Protein AF-A0A414AEW6-F1 (afdb_monomer)

Solvent-accessible surface area (backbone atoms only — not comparable to full-atom values): 15351 Å² total; per-residue (Å²): 105,31,29,38,32,33,62,80,67,53,72,45,75,28,49,52,72,48,78,37,83,90,80,36,34,37,39,42,32,28,46,58,91,81,45,56,70,69,56,52,52,55,51,57,72,70,53,49,49,68,30,38,29,38,35,38,33,23,38,86,84,71,45,81,73,52,74,48,73,31,35,39,44,81,75,48,77,50,76,45,79,43,79,42,77,42,84,42,77,45,80,40,85,43,70,44,100,87,74,44,86,41,72,45,77,47,80,44,72,49,80,40,80,45,69,28,38,35,39,32,25,31,54,51,60,65,66,58,52,49,50,52,54,51,41,43,73,77,54,71,75,78,58,72,91,78,51,54,64,68,56,49,38,54,52,53,44,48,50,26,54,52,38,46,41,59,49,28,67,76,52,50,46,75,42,97,87,76,46,45,31,65,54,20,67,70,44,51,50,50,52,53,50,50,52,50,53,44,54,54,46,38,75,78,35,77,84,56,76,69,53,42,73,46,57,47,64,98,51,74,69,39,85,37,46,48,68,60,50,51,54,49,51,51,49,45,48,64,69,47,44,67,60,50,53,53,45,50,54,46,42,53,53,38,70,67,43,91,47,64,68,55,43,71,67,56,76,45,48,97,60,131

Organism: NCBI:txid208479

Foldseek 3Di:
DKWKAFPVRDIDDFPDWDDDPVQQKIKTWHACVRDPLVVVVVVVVPDALRRHQKMWIGHPVRHTDDIDGQLRAWDDKDKDKDKDWDWDWDWDWDADPVRDIDTDIDIDTDIDIGIIIIIMTGGDDVVVVVVVVVCCVVPNDDPLVPDDLVVLLVNLLVVLLVLLLVVQQVDFDCDPVRFTARLHPVRLVVLVVQVVVVVVCCVVPVPDAQWTFDDTPPDGTDTDGVVRSVVVSVVSCVVSVVSVVVSVVLSVQSVPDPDSVSNVPRDGPPDD

Structure (mmCIF, N/CA/C/O backbone):
data_AF-A0A414AEW6-F1
#
_entry.id   AF-A0A414AEW6-F1
#
loop_
_atom_site.group_PDB
_atom_site.id
_atom_site.type_symbol
_atom_site.label_atom_id
_atom_site.label_alt_id
_atom_site.label_comp_id
_atom_site.label_asym_id
_atom_site.label_entity_id
_atom_site.label_seq_id
_atom_site.pdbx_PDB_ins_code
_atom_site.Cartn_x
_atom_site.Cartn_y
_atom_site.Cartn_z
_atom_site.occupancy
_atom_site.B_iso_or_equiv
_atom_site.auth_seq_id
_atom_site.auth_comp_id
_atom_site.auth_asym_id
_atom_site.auth_atom_id
_atom_site.pdbx_PDB_model_num
ATOM 1 N N . MET A 1 1 ? -12.766 -4.510 43.448 1.00 86.94 1 MET A N 1
ATOM 2 C CA . MET A 1 1 ? -12.934 -3.173 42.840 1.00 86.94 1 MET A CA 1
ATOM 3 C C . MET A 1 1 ? -11.580 -2.654 42.399 1.00 86.94 1 MET A C 1
ATOM 5 O O . MET A 1 1 ? -10.616 -2.784 43.147 1.00 86.94 1 MET A O 1
ATOM 9 N N . TYR A 1 2 ? -11.520 -2.088 41.199 1.00 96.50 2 TYR A N 1
ATOM 10 C CA . TYR A 1 2 ? -10.310 -1.564 40.564 1.00 96.50 2 TYR A CA 1
ATOM 11 C C . TYR A 1 2 ? -10.630 -0.246 39.856 1.00 96.50 2 TYR A C 1
ATOM 13 O O . TYR A 1 2 ? -11.793 0.125 39.735 1.00 96.50 2 TYR A O 1
ATOM 21 N N . ASN A 1 3 ? -9.606 0.430 39.356 1.00 97.75 3 ASN A N 1
ATOM 22 C CA . ASN A 1 3 ? -9.747 1.542 38.428 1.00 97.75 3 ASN A CA 1
ATOM 23 C C . ASN A 1 3 ? -9.105 1.162 37.095 1.00 97.75 3 ASN A C 1
ATOM 25 O O . ASN A 1 3 ? -8.142 0.390 37.067 1.00 97.75 3 ASN A O 1
ATOM 29 N N . ILE A 1 4 ? -9.608 1.731 36.008 1.00 97.88 4 ILE A N 1
ATOM 30 C CA . ILE A 1 4 ? -8.926 1.756 34.717 1.00 97.88 4 ILE A CA 1
ATOM 31 C C . ILE A 1 4 ? -8.657 3.194 34.301 1.00 97.88 4 ILE A C 1
ATOM 33 O O . ILE A 1 4 ? -9.457 4.085 34.575 1.00 97.88 4 ILE A O 1
ATOM 37 N N . THR A 1 5 ? -7.531 3.408 33.638 1.00 98.19 5 THR A N 1
ATOM 38 C CA . THR A 1 5 ? -7.139 4.694 33.064 1.00 98.19 5 THR A CA 1
ATOM 39 C C . THR A 1 5 ? -6.912 4.512 31.571 1.00 98.19 5 THR A C 1
ATOM 41 O O . THR A 1 5 ? -6.134 3.642 31.176 1.00 98.19 5 THR A O 1
ATOM 44 N N . PHE A 1 6 ? -7.604 5.315 30.766 1.00 97.81 6 PHE A N 1
ATOM 45 C CA . PHE A 1 6 ? -7.454 5.379 29.310 1.00 97.81 6 PHE A CA 1
ATOM 46 C C . PHE A 1 6 ? -6.307 6.323 28.916 1.00 97.81 6 PHE A C 1
ATOM 48 O O . PHE A 1 6 ? -5.821 7.097 29.745 1.00 97.81 6 PHE A O 1
ATOM 55 N N . ASN A 1 7 ? -5.887 6.308 27.648 1.00 95.69 7 ASN A N 1
ATOM 56 C CA . ASN A 1 7 ? -4.774 7.143 27.172 1.00 95.69 7 ASN A CA 1
ATOM 57 C C . ASN A 1 7 ? -5.033 8.655 27.275 1.00 95.69 7 ASN A C 1
ATOM 59 O O . ASN A 1 7 ? -4.100 9.418 27.525 1.00 95.69 7 ASN A O 1
ATOM 63 N N . ASN A 1 8 ? -6.288 9.100 27.177 1.00 95.69 8 ASN A N 1
ATOM 64 C CA . ASN A 1 8 ? -6.674 10.493 27.441 1.00 95.69 8 ASN A CA 1
ATOM 65 C C . ASN A 1 8 ? -6.729 10.862 28.935 1.00 95.69 8 ASN A C 1
ATOM 67 O O . ASN A 1 8 ? -7.226 11.930 29.288 1.00 95.69 8 ASN A O 1
ATOM 71 N N . ASN A 1 9 ? -6.223 10.000 29.819 1.00 95.75 9 ASN A N 1
ATOM 72 C CA . ASN A 1 9 ? -6.242 10.146 31.275 1.00 95.75 9 ASN A CA 1
ATOM 73 C C . ASN A 1 9 ? -7.640 10.128 31.910 1.00 95.75 9 ASN A C 1
ATOM 75 O O . ASN A 1 9 ? -7.767 10.425 33.100 1.00 95.75 9 ASN A O 1
ATOM 79 N N . HIS A 1 10 ? -8.689 9.752 31.173 1.00 96.31 10 HIS A N 1
ATOM 80 C CA . HIS A 1 10 ? -9.982 9.488 31.791 1.00 96.31 10 HIS A CA 1
ATOM 81 C C . HIS A 1 10 ? -9.881 8.245 32.687 1.00 96.31 10 HIS A C 1
ATOM 83 O O . HIS A 1 10 ? -9.296 7.231 32.296 1.00 96.31 10 HIS A O 1
ATOM 89 N N . VAL A 1 11 ? -10.437 8.324 33.898 1.00 96.75 11 VAL A N 1
ATOM 90 C CA . VAL A 1 11 ? -10.379 7.249 34.897 1.00 96.75 11 VAL A CA 1
ATOM 91 C C . VAL A 1 11 ? -11.779 6.742 35.192 1.00 96.75 11 VAL A C 1
ATOM 93 O O . VAL A 1 11 ? -12.667 7.524 35.518 1.00 96.75 11 VAL A O 1
ATOM 96 N N . LEU A 1 12 ? -11.950 5.424 35.134 1.00 96.81 12 LEU A N 1
ATOM 97 C CA . LEU A 1 12 ? -13.210 4.757 35.425 1.00 96.81 12 LEU A CA 1
ATOM 98 C C . LEU A 1 12 ? -13.030 3.739 36.548 1.00 96.81 12 LEU A C 1
ATOM 100 O O . LEU A 1 12 ? -12.121 2.907 36.510 1.00 96.81 12 LEU A O 1
ATOM 104 N N . LYS A 1 13 ? -13.915 3.782 37.543 1.00 97.31 13 LYS A N 1
ATOM 105 C CA . LYS A 1 13 ? -13.995 2.745 38.570 1.00 97.31 13 LYS A CA 1
ATOM 106 C C . LYS A 1 13 ? -14.702 1.521 37.988 1.00 97.31 13 LYS A C 1
ATOM 108 O O . LYS A 1 13 ? -15.733 1.635 37.334 1.00 97.31 13 LYS A O 1
ATOM 113 N N . ILE A 1 14 ? -14.146 0.341 38.225 1.00 97.38 14 ILE A N 1
ATOM 114 C CA . ILE A 1 14 ? -14.646 -0.921 37.679 1.00 97.38 14 ILE A CA 1
ATOM 115 C C . ILE A 1 14 ? -14.795 -1.970 38.782 1.00 97.38 14 ILE A C 1
ATOM 117 O O . ILE A 1 14 ? -14.085 -1.969 39.798 1.00 97.38 14 ILE A O 1
ATOM 121 N N . TYR A 1 15 ? -15.712 -2.905 38.563 1.00 95.06 15 TYR A N 1
ATOM 122 C CA . TYR A 1 15 ? -15.840 -4.093 39.393 1.00 95.06 15 TYR A CA 1
ATOM 123 C C . TYR A 1 15 ? -14.616 -4.994 39.179 1.00 95.06 15 TYR A C 1
ATOM 125 O O . TYR A 1 15 ? -13.810 -5.183 40.100 1.00 95.06 15 TYR A O 1
ATOM 133 N N . ASP A 1 16 ? -14.432 -5.447 37.937 1.00 94.88 16 ASP A N 1
ATOM 134 C CA . ASP A 1 16 ? -13.296 -6.223 37.450 1.00 94.88 16 ASP A CA 1
ATOM 135 C C . ASP A 1 16 ? -13.118 -6.065 35.925 1.00 94.88 16 ASP A C 1
ATOM 137 O O . ASP A 1 16 ? -13.769 -5.257 35.257 1.00 94.88 16 ASP A O 1
ATOM 141 N N . SER A 1 17 ? -12.146 -6.799 35.389 1.00 96.31 17 SER A N 1
ATOM 142 C CA . SER A 1 17 ? -11.866 -6.854 33.959 1.00 96.31 17 SER A CA 1
ATOM 143 C C . SER A 1 17 ? -11.282 -8.216 33.607 1.00 96.31 17 SER A C 1
ATOM 145 O O . SER A 1 17 ? -10.478 -8.757 34.373 1.00 96.31 17 SER A O 1
ATOM 147 N N . LEU A 1 18 ? -11.675 -8.753 32.453 1.00 95.12 18 LEU A N 1
ATOM 148 C CA . LEU A 1 18 ? -11.305 -10.087 31.990 1.00 95.12 18 LEU A CA 1
ATOM 149 C C . LEU A 1 18 ? -10.749 -10.012 30.572 1.00 95.12 18 LEU A C 1
ATOM 151 O O . LEU A 1 18 ? -11.468 -9.707 29.623 1.00 95.12 18 LEU A O 1
ATOM 155 N N . GLU A 1 19 ? -9.460 -10.307 30.437 1.00 96.69 19 GLU A N 1
ATOM 156 C CA . GLU A 1 19 ? -8.807 -10.433 29.140 1.00 96.69 19 GLU A CA 1
ATOM 157 C C . GLU A 1 19 ? -8.890 -11.885 28.663 1.00 96.69 19 GLU A C 1
ATOM 159 O O . GLU A 1 19 ? -8.432 -12.801 29.347 1.00 96.69 19 GLU A O 1
ATOM 164 N N . ASN A 1 20 ? -9.438 -12.100 27.470 1.00 93.56 20 ASN A N 1
ATOM 165 C CA . ASN A 1 20 ? -9.428 -13.390 26.804 1.00 93.56 20 ASN A CA 1
ATOM 166 C C . ASN A 1 20 ? -8.636 -13.293 25.498 1.00 93.56 20 ASN A C 1
ATOM 168 O O . ASN A 1 20 ? -9.128 -12.834 24.467 1.00 93.56 20 ASN A O 1
ATOM 172 N N . LYS A 1 21 ? -7.399 -13.792 25.542 1.00 89.25 21 LYS A N 1
ATOM 173 C CA . LYS A 1 21 ? -6.480 -13.793 24.397 1.00 89.25 21 LYS A CA 1
ATOM 174 C C . LYS A 1 21 ? -6.912 -14.732 23.270 1.00 89.25 21 LYS A C 1
ATOM 176 O O . LYS A 1 21 ? -6.537 -14.503 22.127 1.00 89.25 21 LYS A O 1
ATOM 181 N N . SER A 1 22 ? -7.698 -15.770 23.573 1.00 88.44 22 SER A N 1
ATOM 182 C CA . SER A 1 22 ? -8.192 -16.714 22.559 1.00 88.44 22 SER A CA 1
ATOM 183 C C . SER A 1 22 ? -9.312 -16.110 21.715 1.00 88.44 22 SER A C 1
ATOM 185 O O . SER A 1 22 ? -9.304 -16.250 20.496 1.00 88.44 22 SER A O 1
ATOM 187 N N . THR A 1 23 ? -10.232 -15.381 22.351 1.00 90.81 23 THR A N 1
ATOM 188 C CA . THR A 1 23 ? -11.317 -14.666 21.665 1.00 90.81 23 THR A CA 1
ATOM 189 C C . THR A 1 23 ? -10.924 -13.252 21.261 1.00 90.81 23 THR A C 1
ATOM 191 O O . THR A 1 23 ? -11.712 -12.592 20.594 1.00 90.81 23 THR A O 1
ATOM 194 N N . GLN A 1 24 ? -9.715 -12.798 21.619 1.00 95.12 24 GLN A N 1
ATOM 195 C CA . GLN A 1 24 ? -9.207 -11.461 21.304 1.00 95.12 24 GLN A CA 1
ATOM 196 C C . GLN A 1 24 ? -10.102 -10.350 21.871 1.00 95.12 24 GLN A C 1
ATOM 198 O O . GLN A 1 24 ? -10.369 -9.344 21.216 1.00 95.12 24 GLN A O 1
ATOM 203 N N . THR A 1 25 ? -10.576 -10.537 23.105 1.00 97.19 25 THR A N 1
ATOM 204 C CA . THR A 1 25 ? -11.511 -9.614 23.755 1.00 97.19 25 THR A CA 1
ATOM 205 C C . THR A 1 25 ? -11.069 -9.222 25.153 1.00 97.19 25 THR A C 1
ATOM 207 O O . THR A 1 25 ? -10.603 -10.065 25.919 1.00 97.19 25 THR A O 1
ATOM 210 N N . LEU A 1 26 ? -11.326 -7.970 25.519 1.00 98.12 26 LEU A N 1
ATOM 211 C CA . LEU A 1 26 ? -11.244 -7.478 26.888 1.00 98.12 26 LEU A CA 1
ATOM 212 C C . LEU A 1 26 ? -12.643 -7.080 27.350 1.00 98.12 26 LEU A C 1
ATOM 214 O O . LEU A 1 26 ? -13.263 -6.202 26.759 1.00 98.12 26 LEU A O 1
ATOM 218 N N . VAL A 1 27 ? -13.129 -7.708 28.416 1.00 97.62 27 VAL A N 1
ATOM 219 C CA . VAL A 1 27 ? -14.405 -7.354 29.043 1.00 97.62 27 VAL A CA 1
ATOM 220 C C . VAL A 1 27 ? -14.128 -6.473 30.253 1.00 97.62 27 VAL A C 1
ATOM 222 O O . VAL A 1 27 ? -13.397 -6.872 31.159 1.00 97.62 27 VAL A O 1
ATOM 225 N N . ILE A 1 28 ? -14.723 -5.286 30.278 1.00 97.81 28 ILE A N 1
ATOM 226 C CA . ILE A 1 28 ? -14.720 -4.365 31.414 1.00 97.81 28 ILE A CA 1
ATOM 227 C C . ILE A 1 28 ? -16.097 -4.439 32.066 1.00 97.81 28 ILE A C 1
ATOM 229 O O . ILE A 1 28 ? -17.110 -4.280 31.386 1.00 97.81 28 ILE A O 1
ATOM 233 N N . ARG A 1 29 ? -16.135 -4.677 33.379 1.00 96.81 29 ARG A N 1
ATOM 234 C CA . ARG A 1 29 ? -17.379 -4.777 34.146 1.00 96.81 29 ARG A CA 1
ATOM 235 C C . ARG A 1 29 ? -17.458 -3.675 35.180 1.00 96.81 29 ARG A C 1
ATOM 237 O O . ARG A 1 29 ? -16.519 -3.449 35.942 1.00 96.81 29 ARG A O 1
ATOM 244 N N . ILE A 1 30 ? -18.593 -3.001 35.226 1.00 96.94 30 ILE A N 1
ATOM 245 C CA . ILE A 1 30 ? -18.813 -1.807 36.036 1.00 96.94 30 ILE A CA 1
ATOM 246 C C . ILE A 1 30 ? -20.050 -2.029 36.898 1.00 96.94 30 ILE A C 1
ATOM 248 O O . ILE A 1 30 ? -21.040 -2.603 36.442 1.00 96.94 30 ILE A O 1
ATOM 252 N N . ASN A 1 31 ? -19.990 -1.586 38.154 1.00 94.12 31 ASN A N 1
ATOM 253 C CA . ASN A 1 31 ? -21.132 -1.680 39.051 1.00 94.12 31 ASN A CA 1
ATOM 254 C C . ASN A 1 31 ? -22.171 -0.601 38.678 1.00 94.12 31 ASN A C 1
ATOM 256 O O . ASN A 1 31 ? -21.809 0.579 38.659 1.00 94.12 31 ASN A O 1
ATOM 260 N N . PRO A 1 32 ? -23.446 -0.954 38.424 1.00 93.56 32 PRO A N 1
ATOM 261 C CA . PRO A 1 32 ? -24.500 0.021 38.143 1.00 93.56 32 PRO A CA 1
ATOM 262 C C . PRO A 1 32 ? -24.734 1.021 39.286 1.00 93.56 32 PRO A C 1
ATOM 264 O O . PRO A 1 32 ? -25.315 2.078 39.067 1.00 93.56 32 PRO A O 1
ATOM 267 N N . SER A 1 33 ? -24.277 0.714 40.508 1.00 93.12 33 SER A N 1
ATOM 268 C CA . SER A 1 33 ? -24.314 1.665 41.625 1.00 93.12 33 SER A CA 1
ATOM 269 C C . SER A 1 33 ? -23.325 2.823 41.473 1.00 93.12 33 SER A C 1
ATOM 271 O O . SER A 1 33 ? -23.511 3.859 42.104 1.00 93.12 33 SER A O 1
ATOM 273 N N . ASP A 1 34 ? -22.246 2.628 40.709 1.00 94.06 34 ASP A N 1
ATOM 274 C CA . ASP A 1 34 ? -21.208 3.640 40.505 1.00 94.06 34 ASP A CA 1
ATOM 275 C C . ASP A 1 34 ? -21.537 4.552 39.309 1.00 94.06 34 ASP A C 1
ATOM 277 O O . ASP A 1 34 ? -21.191 5.732 39.337 1.00 94.06 34 ASP A O 1
ATOM 281 N N . TYR A 1 35 ? -22.209 4.028 38.273 1.00 95.88 35 TYR A N 1
ATOM 282 C CA . TYR A 1 35 ? -22.511 4.760 37.037 1.00 95.88 35 TYR A CA 1
ATOM 283 C C . TYR A 1 35 ? -23.807 4.281 36.377 1.00 95.88 35 TYR A C 1
ATOM 285 O O . TYR A 1 35 ? -24.104 3.085 36.365 1.00 95.88 35 TYR A O 1
ATOM 293 N N . LEU A 1 36 ? -24.532 5.201 35.734 1.00 96.31 36 LEU A N 1
ATOM 294 C CA . LEU A 1 36 ? -25.665 4.846 34.880 1.00 96.31 36 LEU A CA 1
ATOM 295 C C . LEU A 1 36 ? -25.178 4.229 33.564 1.00 96.31 36 LEU A C 1
ATOM 297 O O . LEU A 1 36 ? -24.179 4.658 32.985 1.00 96.31 36 LEU A O 1
ATOM 301 N N . PHE A 1 37 ? -25.934 3.262 33.040 1.00 96.62 37 PHE A N 1
ATOM 302 C CA . PHE A 1 37 ? -25.613 2.616 31.764 1.00 96.62 37 PHE A CA 1
ATOM 303 C C . PHE A 1 37 ? -25.513 3.618 30.603 1.00 96.62 37 PHE A C 1
ATOM 305 O O . PHE A 1 37 ? -24.587 3.528 29.802 1.00 96.62 37 PHE A O 1
ATOM 312 N N . SER A 1 38 ? -26.408 4.610 30.544 1.00 96.94 38 SER A N 1
ATOM 313 C CA . SER A 1 38 ? -26.390 5.670 29.523 1.00 96.94 38 SER A CA 1
ATOM 314 C C . SER A 1 38 ? -25.100 6.486 29.526 1.00 96.94 38 SER A C 1
ATOM 316 O O . SER A 1 38 ? -24.604 6.858 28.462 1.00 96.94 38 SER A O 1
ATOM 318 N N . ASP A 1 39 ? -24.549 6.745 30.710 1.00 96.94 39 ASP A N 1
ATOM 319 C CA . ASP A 1 39 ? -23.362 7.581 30.880 1.00 96.94 39 ASP A CA 1
ATOM 320 C C . ASP A 1 39 ? -22.116 6.807 30.457 1.00 96.94 39 ASP A C 1
ATOM 322 O O . ASP A 1 39 ? -21.259 7.345 29.761 1.00 96.94 39 ASP A O 1
ATOM 326 N N . ILE A 1 40 ? -22.057 5.514 30.795 1.00 97.44 40 ILE A N 1
ATOM 327 C CA . ILE A 1 40 ? -21.006 4.613 30.316 1.00 97.44 40 ILE A CA 1
ATOM 328 C C . ILE A 1 40 ? -21.063 4.475 28.796 1.00 97.44 40 ILE A C 1
ATOM 330 O O . ILE A 1 40 ? -20.034 4.602 28.139 1.00 97.44 40 ILE A O 1
ATOM 334 N N . VAL A 1 41 ? -22.244 4.253 28.216 1.00 96.25 41 VAL A N 1
ATOM 335 C CA . VAL A 1 41 ? -22.394 4.174 26.755 1.00 96.25 41 VAL A CA 1
ATOM 336 C C . VAL A 1 41 ? -21.897 5.464 26.104 1.00 96.25 41 VAL A C 1
ATOM 338 O O . VAL A 1 41 ? -21.034 5.404 25.235 1.00 96.25 41 V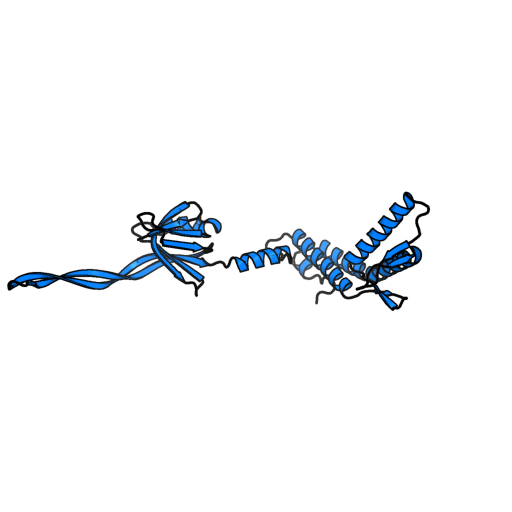AL A O 1
ATOM 341 N N . SER A 1 42 ? -22.350 6.619 26.597 1.00 96.81 42 SER A N 1
ATOM 342 C CA . SER A 1 42 ? -21.943 7.928 26.076 1.00 96.81 42 SER A CA 1
ATOM 343 C C . SER A 1 42 ? -20.441 8.179 26.226 1.00 96.81 42 SER A C 1
ATOM 345 O O . SER A 1 42 ? -19.826 8.754 25.332 1.00 96.81 42 SER A O 1
ATOM 347 N N . LEU A 1 43 ? -19.826 7.751 27.333 1.00 96.38 43 LEU A N 1
ATOM 348 C CA . LEU A 1 43 ? -18.378 7.830 27.523 1.00 96.38 43 LEU A CA 1
ATOM 349 C C . LEU A 1 43 ? -17.654 7.034 26.436 1.00 96.38 43 LEU A C 1
ATOM 351 O O . LEU A 1 43 ? -16.823 7.592 25.728 1.00 96.38 43 LEU A O 1
ATOM 355 N N . PHE A 1 44 ? -17.984 5.750 26.294 1.00 96.44 44 PHE A N 1
ATOM 356 C CA . PHE A 1 44 ? -17.313 4.861 25.348 1.00 96.44 44 PHE A CA 1
ATOM 357 C C . PHE A 1 44 ? -17.564 5.257 23.887 1.00 96.44 44 PHE A C 1
ATOM 359 O O . PHE A 1 44 ? -16.670 5.097 23.065 1.00 96.44 44 PHE A O 1
ATOM 366 N N . ASP A 1 45 ? -18.720 5.838 23.566 1.00 94.69 45 ASP A N 1
ATOM 367 C CA . ASP A 1 45 ? -19.018 6.360 22.225 1.00 94.69 45 ASP A CA 1
ATOM 368 C C . ASP A 1 45 ? -18.159 7.574 21.843 1.00 94.69 45 ASP A C 1
ATOM 370 O O . ASP A 1 45 ? -17.949 7.829 20.659 1.00 94.69 45 ASP A O 1
ATOM 374 N N . ASN A 1 46 ? -17.640 8.304 22.834 1.00 95.19 46 ASN A N 1
ATOM 375 C CA . ASN A 1 46 ? -16.758 9.452 22.625 1.00 95.19 46 ASN A CA 1
ATOM 376 C C . ASN A 1 46 ? -15.262 9.103 22.715 1.00 95.19 46 ASN A C 1
ATOM 378 O O . ASN A 1 46 ? -14.429 9.977 22.471 1.00 95.19 46 ASN A O 1
ATOM 382 N N . LEU A 1 47 ? -14.901 7.863 23.066 1.00 95.69 47 LEU A N 1
ATOM 383 C CA . LEU A 1 47 ? -13.505 7.421 23.076 1.00 95.69 47 LEU A CA 1
ATOM 384 C C . LEU A 1 47 ? -13.042 7.088 21.655 1.00 95.69 47 LEU A C 1
ATOM 386 O O . LEU A 1 47 ? -13.708 6.383 20.899 1.00 95.69 47 LEU A O 1
ATOM 390 N N . THR A 1 48 ? -11.861 7.578 21.300 1.00 95.38 48 THR A N 1
ATOM 391 C CA . THR A 1 48 ? -11.200 7.267 20.033 1.00 95.38 48 THR A CA 1
ATOM 392 C C . THR A 1 48 ? -10.429 5.946 20.112 1.00 95.38 48 THR A C 1
ATOM 394 O O . THR A 1 48 ? -10.136 5.430 21.194 1.00 95.38 48 THR A O 1
ATOM 397 N N . LYS A 1 49 ? -10.015 5.420 18.949 1.00 93.00 49 LYS A N 1
ATOM 398 C CA . LYS A 1 49 ? -9.106 4.262 18.882 1.00 93.00 49 LYS A CA 1
ATOM 399 C C . LYS A 1 49 ? -7.827 4.471 19.697 1.00 93.00 49 LYS A C 1
ATOM 401 O O . LYS A 1 49 ? -7.341 3.528 20.314 1.00 93.00 49 LYS A O 1
ATOM 406 N N . ASP A 1 50 ? -7.281 5.689 19.700 1.00 93.81 50 ASP A N 1
ATOM 407 C CA . ASP A 1 50 ? -6.050 6.002 20.431 1.00 93.81 50 ASP A CA 1
ATOM 408 C C . ASP A 1 50 ? -6.273 6.025 21.949 1.00 93.81 50 ASP A C 1
ATOM 410 O O . ASP A 1 50 ? -5.441 5.514 22.700 1.00 93.81 50 ASP A O 1
ATOM 414 N N . ASP A 1 51 ? -7.440 6.500 22.396 1.00 96.44 51 ASP A N 1
ATOM 415 C CA . ASP A 1 51 ? -7.816 6.507 23.815 1.00 96.44 51 ASP A CA 1
ATOM 416 C C . ASP A 1 51 ? -7.879 5.091 24.402 1.00 96.44 51 ASP A C 1
ATOM 418 O O . ASP A 1 51 ? -7.477 4.861 25.546 1.00 96.44 51 ASP A O 1
ATOM 422 N N . LEU A 1 52 ? -8.363 4.138 23.601 1.00 96.25 52 LEU A N 1
ATOM 423 C CA . LEU A 1 52 ? -8.518 2.728 23.964 1.00 96.25 52 LEU A CA 1
ATOM 424 C C . LEU A 1 52 ? -7.261 1.884 23.709 1.00 96.25 52 LEU A C 1
ATOM 426 O O . LEU A 1 52 ? -7.156 0.758 24.200 1.00 96.25 52 LEU A O 1
ATOM 430 N N . LYS A 1 53 ? -6.285 2.413 22.962 1.00 94.62 53 LYS A N 1
ATOM 431 C CA . LYS A 1 53 ? -5.079 1.679 22.559 1.00 94.62 53 LYS A CA 1
ATOM 432 C C . LYS A 1 53 ? -4.280 1.159 23.748 1.00 94.62 53 LYS A C 1
ATOM 434 O O . LYS A 1 53 ? -3.657 0.109 23.632 1.00 94.62 53 LYS A O 1
ATOM 439 N N . ARG A 1 54 ? -4.320 1.860 24.880 1.00 97.00 54 ARG A N 1
ATOM 440 C CA . ARG A 1 54 ? -3.672 1.440 26.119 1.00 97.00 54 ARG A CA 1
ATOM 441 C C . ARG A 1 54 ? -4.558 1.756 27.316 1.00 97.00 54 ARG A C 1
ATOM 443 O O . ARG A 1 54 ? -4.937 2.902 27.541 1.00 97.00 54 ARG A O 1
ATOM 450 N N . ILE A 1 55 ? -4.858 0.721 28.096 1.00 98.06 55 ILE A N 1
ATOM 451 C CA . ILE A 1 55 ? -5.727 0.796 29.272 1.00 98.06 55 ILE A CA 1
ATOM 452 C C . ILE A 1 55 ? -4.961 0.256 30.474 1.00 98.06 55 ILE A C 1
ATOM 454 O O . ILE A 1 55 ? -4.547 -0.904 30.496 1.00 98.06 55 ILE A O 1
ATOM 458 N N . ILE A 1 56 ? -4.779 1.086 31.496 1.00 98.25 56 ILE A N 1
ATOM 459 C CA . ILE A 1 56 ? -4.012 0.728 32.692 1.00 98.25 56 ILE A CA 1
ATOM 460 C C . ILE A 1 56 ? -4.976 0.392 33.819 1.00 98.25 56 ILE A C 1
ATOM 462 O O . ILE A 1 56 ? -5.758 1.242 34.232 1.00 98.25 56 ILE A O 1
ATOM 466 N N . LYS A 1 57 ? -4.886 -0.820 34.367 1.00 98.25 57 LYS A N 1
ATOM 467 C CA . LYS A 1 57 ? -5.645 -1.229 35.550 1.00 98.25 57 LYS A CA 1
ATOM 468 C C . LYS A 1 57 ? -4.844 -0.967 36.818 1.00 98.25 57 LYS A C 1
ATOM 470 O O . LYS A 1 57 ? -3.697 -1.407 36.939 1.00 98.25 57 LYS A O 1
ATOM 475 N N . THR A 1 58 ? -5.469 -0.314 37.790 1.00 98.06 58 THR A N 1
ATOM 476 C CA . THR A 1 58 ? -4.892 -0.046 39.112 1.00 98.06 58 THR A CA 1
ATOM 477 C C . THR A 1 58 ? -5.853 -0.432 40.235 1.00 98.06 58 THR A C 1
ATO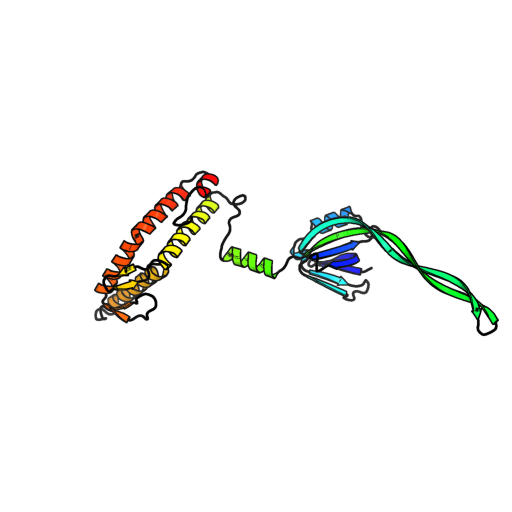M 479 O O . THR A 1 58 ? -7.054 -0.613 40.031 1.00 98.06 58 THR A O 1
ATOM 482 N N . THR A 1 59 ? -5.329 -0.607 41.444 1.00 97.25 59 THR A N 1
ATOM 483 C CA . THR A 1 59 ? -6.148 -0.717 42.656 1.00 97.25 59 THR A CA 1
ATOM 484 C C . THR A 1 59 ? -6.645 0.669 43.096 1.00 97.25 59 THR A C 1
ATOM 486 O O . THR A 1 59 ? -6.095 1.686 42.664 1.00 97.25 59 THR A O 1
ATOM 489 N N . PRO A 1 60 ? -7.633 0.753 44.009 1.00 94.69 60 PRO A N 1
ATOM 490 C CA . PRO A 1 60 ? -8.046 2.028 44.605 1.00 94.69 60 PRO A CA 1
ATOM 491 C C . PRO A 1 60 ? -6.910 2.798 45.297 1.00 94.69 60 PRO A C 1
ATOM 493 O O . PRO A 1 60 ? -6.964 4.018 45.386 1.00 94.69 60 PRO A O 1
ATOM 496 N N . SER A 1 61 ? -5.856 2.103 45.739 1.00 95.38 61 SER A N 1
ATOM 497 C CA . SER A 1 61 ? -4.644 2.693 46.326 1.00 95.38 61 SER A CA 1
ATOM 498 C C . SER A 1 61 ? -3.568 3.032 45.283 1.00 95.38 61 SER A C 1
ATOM 500 O O . SER A 1 61 ? -2.396 3.141 45.631 1.00 95.38 61 SER A O 1
ATOM 502 N N . ALA A 1 62 ? -3.950 3.157 44.006 1.00 92.94 62 ALA A N 1
ATOM 503 C CA . ALA A 1 62 ? -3.077 3.481 42.875 1.00 92.94 62 ALA A CA 1
ATOM 504 C C . ALA A 1 62 ? -1.929 2.482 42.624 1.00 92.94 62 ALA A C 1
ATOM 506 O O . ALA A 1 62 ? -0.931 2.814 41.986 1.00 92.94 62 ALA A O 1
ATOM 507 N N . VAL A 1 63 ? -2.070 1.233 43.079 1.00 97.31 63 VAL A N 1
ATOM 508 C CA . VAL A 1 63 ? -1.095 0.177 42.774 1.00 97.31 63 VAL A CA 1
ATOM 509 C C . VAL A 1 63 ? -1.390 -0.383 41.387 1.00 97.31 63 VAL A C 1
ATOM 511 O O . VAL A 1 63 ? -2.528 -0.751 41.097 1.00 97.31 63 VAL A O 1
ATOM 514 N N . HIS A 1 64 ? -0.375 -0.461 40.529 1.00 97.62 64 HIS A N 1
ATOM 515 C CA . HIS A 1 64 ? -0.496 -1.055 39.200 1.00 97.62 64 HIS A CA 1
ATOM 516 C C . HIS A 1 64 ? -0.867 -2.544 39.274 1.00 97.62 64 HIS A C 1
ATOM 518 O O . HIS A 1 64 ? -0.270 -3.294 40.042 1.00 97.62 64 HIS A O 1
ATOM 524 N N . VAL A 1 65 ? -1.837 -2.968 38.458 1.00 97.56 65 VAL A N 1
ATOM 525 C CA . VAL A 1 65 ? -2.268 -4.370 38.352 1.00 97.56 65 VAL A CA 1
ATOM 526 C C . VAL A 1 65 ? -1.843 -4.962 37.014 1.00 97.56 65 VAL A C 1
ATOM 528 O O . VAL A 1 65 ? -1.194 -6.001 36.978 1.00 97.56 65 VAL A O 1
ATOM 531 N N . THR A 1 66 ? -2.236 -4.328 35.909 1.00 97.69 66 THR A N 1
ATOM 532 C CA . THR A 1 66 ? -1.881 -4.769 34.555 1.00 97.69 66 THR A CA 1
ATOM 533 C C . THR A 1 66 ? -2.118 -3.654 33.537 1.00 97.69 66 THR A C 1
ATOM 535 O O . THR A 1 66 ? -2.794 -2.667 33.841 1.00 97.69 66 THR A O 1
ATOM 538 N N . THR A 1 67 ? -1.567 -3.809 32.335 1.00 97.81 67 THR A N 1
ATOM 539 C CA . THR A 1 67 ? -1.815 -2.933 31.186 1.00 97.81 67 THR A CA 1
ATOM 540 C C . THR A 1 67 ? -2.369 -3.772 30.044 1.00 97.81 67 THR A C 1
ATOM 542 O O . THR A 1 67 ? -1.776 -4.788 29.684 1.00 97.81 67 THR A O 1
ATOM 545 N N . TYR A 1 68 ? -3.486 -3.334 29.473 1.00 97.31 68 TYR A N 1
ATOM 546 C CA . TYR A 1 68 ? -4.067 -3.907 28.267 1.00 97.31 68 TYR A CA 1
ATOM 547 C C . TYR A 1 68 ? -3.675 -3.046 27.072 1.00 97.31 68 TYR A C 1
ATOM 549 O O . TYR A 1 68 ? -3.860 -1.830 27.103 1.00 97.31 68 TYR A O 1
ATOM 557 N N . GLU A 1 69 ? -3.140 -3.677 26.033 1.00 95.44 69 GLU A N 1
ATOM 558 C CA . GLU A 1 69 ? -2.601 -2.996 24.856 1.00 95.44 69 GLU A CA 1
ATOM 559 C C . GLU A 1 69 ? -3.346 -3.453 23.597 1.00 95.44 69 GLU A C 1
ATOM 561 O O . GLU A 1 69 ? -3.564 -4.647 23.388 1.00 95.44 69 GLU A O 1
ATOM 566 N N . ASN A 1 70 ? -3.665 -2.493 22.733 1.00 94.31 70 ASN A N 1
ATOM 567 C CA . ASN A 1 70 ? -4.309 -2.648 21.428 1.00 94.31 70 ASN A CA 1
ATOM 568 C C . ASN A 1 70 ? -5.743 -3.202 21.464 1.00 94.31 70 ASN A C 1
ATOM 570 O O . ASN A 1 70 ? -6.124 -3.974 20.592 1.00 94.31 70 ASN A O 1
ATOM 574 N N . TYR A 1 71 ? -6.561 -2.795 22.437 1.00 95.25 71 TYR A N 1
ATOM 575 C CA . TYR A 1 71 ? -8.005 -3.073 22.443 1.00 95.25 71 TYR A CA 1
ATOM 576 C C . TYR A 1 71 ? -8.787 -1.869 21.910 1.00 95.25 71 TYR A C 1
ATOM 578 O O . TYR A 1 71 ? -9.385 -1.130 22.680 1.00 95.25 71 TYR A O 1
ATOM 586 N N . THR A 1 72 ? -8.723 -1.628 20.601 1.00 93.00 72 THR A N 1
ATOM 587 C CA . THR A 1 72 ? -9.033 -0.319 19.996 1.00 93.00 72 THR A CA 1
ATOM 588 C C . THR A 1 72 ? -10.482 -0.131 19.548 1.00 93.00 72 THR A C 1
ATOM 590 O O . THR A 1 72 ? -10.865 0.996 19.248 1.00 93.00 72 THR A O 1
ATOM 593 N N . ASP A 1 73 ? -11.298 -1.190 19.519 1.00 92.94 73 ASP A N 1
ATOM 594 C CA . ASP A 1 73 ? -12.682 -1.143 19.026 1.00 92.94 73 ASP A CA 1
ATOM 595 C C . ASP A 1 73 ? -13.682 -1.691 20.054 1.00 92.94 73 ASP A C 1
ATOM 597 O O . ASP A 1 73 ? -13.403 -2.657 20.763 1.00 92.94 73 ASP A O 1
ATOM 601 N N . ILE A 1 74 ? -14.887 -1.116 20.104 1.00 95.50 74 ILE A N 1
ATOM 602 C CA . ILE A 1 74 ? -15.964 -1.561 21.002 1.00 95.50 74 ILE A CA 1
ATOM 603 C C . ILE A 1 74 ? -16.853 -2.574 20.276 1.00 95.50 74 ILE A C 1
ATOM 605 O O . ILE A 1 74 ? -17.503 -2.244 19.285 1.00 95.50 74 ILE A O 1
ATOM 609 N N . MET A 1 75 ? -16.923 -3.802 20.790 1.00 94.94 75 MET A N 1
ATOM 610 C CA . MET A 1 75 ? -17.762 -4.874 20.240 1.00 94.94 75 MET A CA 1
ATOM 611 C C . MET A 1 75 ? -19.196 -4.822 20.753 1.00 94.94 75 MET A C 1
ATOM 613 O O . ME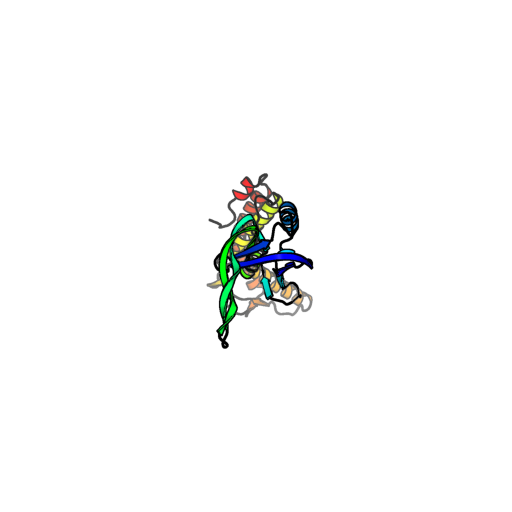T A 1 75 ? -20.133 -5.046 19.990 1.00 94.94 75 MET A O 1
ATOM 617 N N . SER A 1 76 ? -19.377 -4.575 22.049 1.00 96.00 76 SER A N 1
ATOM 618 C CA . SER A 1 76 ? -20.700 -4.585 22.671 1.00 96.00 76 SER A CA 1
ATOM 619 C C . SER A 1 76 ? -20.747 -3.761 23.954 1.00 96.00 76 SER A C 1
ATOM 621 O O . SER A 1 76 ? -19.726 -3.525 24.605 1.00 96.00 76 SER A O 1
ATOM 623 N N . ARG A 1 77 ? -21.967 -3.326 24.290 1.00 96.25 77 ARG A N 1
ATOM 624 C CA . ARG A 1 77 ? -22.334 -2.625 25.524 1.00 96.25 77 ARG A CA 1
ATOM 625 C C . ARG A 1 77 ? -23.625 -3.268 26.034 1.00 96.25 77 ARG A C 1
ATOM 627 O O . ARG A 1 77 ? -24.624 -3.253 25.315 1.00 96.25 77 ARG A O 1
ATOM 634 N N . SER A 1 78 ? -23.608 -3.861 27.220 1.00 96.25 78 SER A N 1
ATOM 635 C CA . SER A 1 78 ? -24.747 -4.607 27.775 1.00 96.25 78 SER A CA 1
ATOM 636 C C . SER A 1 78 ? -24.828 -4.463 29.298 1.00 96.25 78 SER A C 1
ATOM 638 O O . SER A 1 78 ? -23.936 -3.902 29.934 1.00 96.25 78 SER A O 1
ATOM 640 N N . ILE A 1 79 ? -25.932 -4.938 29.878 1.00 95.38 79 ILE A N 1
ATOM 641 C CA . ILE A 1 79 ? -26.038 -5.246 31.307 1.00 95.38 79 ILE A CA 1
ATOM 642 C C . ILE A 1 79 ? -26.190 -6.761 31.407 1.00 95.38 79 ILE A C 1
ATOM 644 O O . ILE A 1 79 ? -27.070 -7.336 30.764 1.00 95.38 79 ILE A O 1
ATOM 648 N N . GLU A 1 80 ? -25.331 -7.402 32.190 1.00 93.50 80 GLU A N 1
ATOM 649 C CA . GLU A 1 80 ? -25.271 -8.856 32.322 1.00 93.50 80 GLU A CA 1
ATOM 650 C C . GLU A 1 80 ? -25.379 -9.276 33.788 1.00 93.50 80 GLU A C 1
ATOM 652 O O . GLU A 1 80 ? -24.815 -8.637 34.679 1.00 93.50 80 GLU A O 1
ATOM 657 N N . LYS A 1 81 ? -26.095 -10.379 34.036 1.00 92.12 81 LYS A N 1
ATOM 658 C CA . LYS A 1 81 ? -26.133 -11.045 35.341 1.00 92.12 81 LYS A CA 1
ATOM 659 C C . LYS A 1 81 ? -24.955 -11.995 35.454 1.00 92.12 81 LYS A C 1
ATOM 661 O O . LYS A 1 81 ? -24.788 -12.879 34.617 1.00 92.12 81 LYS A O 1
ATOM 666 N N . ILE A 1 82 ? -24.143 -11.811 36.485 1.00 87.00 82 ILE A N 1
ATOM 667 C CA . ILE A 1 82 ? -22.938 -12.600 36.727 1.00 87.00 82 ILE A CA 1
ATOM 668 C C . ILE A 1 82 ? -23.030 -13.217 38.116 1.00 87.00 82 ILE A C 1
ATOM 670 O O . ILE A 1 82 ? -23.336 -12.538 39.094 1.00 87.00 82 ILE A O 1
ATOM 674 N N . THR A 1 83 ? -22.746 -14.514 38.201 1.00 87.19 83 THR A N 1
ATOM 675 C CA . THR A 1 83 ? -22.650 -15.227 39.473 1.00 87.19 83 THR A CA 1
ATOM 676 C C . THR A 1 83 ? -21.283 -14.980 40.098 1.00 87.19 83 THR A C 1
ATOM 678 O O . THR A 1 83 ? -20.255 -15.297 39.498 1.00 87.19 83 THR A O 1
ATOM 681 N N . VAL A 1 84 ? -21.269 -14.440 41.312 1.00 81.12 84 VAL A N 1
ATOM 682 C CA . VAL A 1 84 ? -20.054 -14.218 42.097 1.00 81.12 84 VAL A CA 1
ATOM 683 C C . VAL A 1 84 ? -20.147 -14.958 43.432 1.00 81.12 84 VAL A C 1
ATOM 685 O O . VAL A 1 84 ? -21.227 -15.016 44.021 1.00 81.12 84 VAL A O 1
ATOM 688 N N . PRO A 1 85 ? -19.047 -15.557 43.919 1.00 76.88 85 PRO A N 1
ATOM 689 C CA . PRO A 1 85 ? -19.011 -16.124 45.258 1.00 76.88 85 PRO A CA 1
ATOM 690 C C . PRO A 1 85 ? -18.975 -14.985 46.278 1.00 76.88 85 PRO A C 1
ATOM 692 O O . PRO A 1 85 ? -18.115 -14.106 46.200 1.00 76.88 85 PRO A O 1
ATOM 695 N N . VAL A 1 86 ? -19.906 -14.997 47.226 1.00 77.38 86 VAL A N 1
ATOM 696 C CA . VAL A 1 86 ? -19.939 -14.041 48.333 1.00 77.38 86 VAL A CA 1
ATOM 697 C C . VAL A 1 86 ? -19.586 -14.772 49.615 1.00 77.38 86 VAL A C 1
ATOM 699 O O . VAL A 1 86 ? -20.220 -15.767 49.969 1.00 77.38 86 VAL A O 1
ATOM 702 N N . GLU A 1 87 ? -18.550 -14.274 50.291 1.00 76.50 87 GLU A N 1
ATOM 703 C CA . GLU A 1 87 ? -18.150 -14.769 51.602 1.00 76.50 87 GLU A CA 1
ATOM 704 C C . GLU A 1 87 ? -19.223 -14.415 52.628 1.00 76.50 87 GLU A C 1
ATOM 706 O O . GLU A 1 87 ? -19.551 -13.248 52.854 1.00 76.50 87 GLU A O 1
ATOM 711 N N . LYS A 1 88 ? -19.752 -15.448 53.270 1.00 78.19 88 LYS A N 1
ATOM 712 C CA . LYS A 1 88 ? -20.703 -15.352 54.361 1.00 78.19 88 LYS A CA 1
ATOM 713 C C . LYS A 1 88 ? -20.061 -15.941 55.602 1.00 78.19 88 LYS A C 1
ATOM 715 O O . LYS A 1 88 ? -19.614 -17.090 55.602 1.00 78.19 88 LYS A O 1
ATOM 720 N N . GLN A 1 89 ? -19.996 -15.125 56.643 1.00 82.88 89 GLN A N 1
ATOM 721 C CA . GLN A 1 89 ? -19.503 -15.531 57.948 1.00 82.88 89 GLN A CA 1
ATOM 722 C C . GLN A 1 89 ? -20.688 -15.903 58.832 1.00 82.88 89 GLN A C 1
ATOM 724 O O . GLN A 1 89 ? -21.637 -15.130 58.963 1.00 82.88 89 GLN A O 1
ATOM 729 N N . GLU A 1 90 ? -20.629 -17.089 59.423 1.00 84.19 90 GLU A N 1
ATOM 730 C CA . GLU A 1 90 ? -21.602 -17.565 60.401 1.00 84.19 90 GLU A CA 1
ATOM 731 C C . GLU A 1 90 ? -20.865 -17.908 61.698 1.00 84.19 90 GLU A C 1
ATOM 733 O O . GLU A 1 90 ? -19.843 -18.597 61.679 1.00 84.19 90 GLU A O 1
ATOM 738 N N . GLU A 1 91 ? -21.358 -17.396 62.826 1.00 86.31 91 GLU A N 1
ATOM 739 C CA . GLU A 1 91 ? -20.854 -17.776 64.144 1.00 86.31 91 GLU A CA 1
ATOM 740 C C . GLU A 1 91 ? -21.581 -19.026 64.630 1.00 86.31 91 GLU A C 1
ATOM 742 O O . GLU A 1 91 ? -22.800 -19.024 64.803 1.00 86.31 91 GLU A O 1
ATOM 747 N N . ILE A 1 92 ? -20.821 -20.088 64.884 1.00 85.56 92 ILE A N 1
ATOM 748 C CA . ILE A 1 92 ? -21.338 -21.335 65.440 1.00 85.56 92 ILE A CA 1
ATOM 749 C C . ILE A 1 92 ? -20.836 -21.528 66.879 1.00 85.56 92 ILE A C 1
ATOM 751 O O . ILE A 1 92 ? -19.702 -21.144 67.192 1.00 85.56 92 ILE A O 1
ATOM 755 N N . PRO A 1 93 ? -21.640 -22.132 67.773 1.00 86.50 93 PRO A N 1
ATOM 756 C CA . PRO A 1 93 ? -21.197 -22.472 69.121 1.00 86.50 93 PRO A CA 1
ATOM 757 C C . PRO A 1 93 ? -20.009 -23.442 69.106 1.00 86.50 93 PRO A C 1
ATOM 759 O O . PRO A 1 93 ? -19.958 -24.371 68.299 1.00 86.50 93 PRO A O 1
ATOM 762 N N . SER A 1 94 ? -19.070 -23.248 70.026 1.00 85.50 94 SER A N 1
ATOM 763 C CA . SER A 1 94 ? -17.895 -24.095 70.236 1.00 85.50 94 SER A CA 1
ATOM 764 C C . SER A 1 94 ? -17.519 -24.121 71.724 1.00 85.50 94 SER A C 1
ATOM 766 O O . SER A 1 94 ? -18.109 -23.411 72.536 1.00 85.50 94 SER A O 1
ATOM 768 N N . ILE A 1 95 ? -16.541 -24.943 72.102 1.00 82.44 95 ILE A N 1
ATOM 769 C CA . ILE A 1 95 ? -16.046 -25.051 73.480 1.00 82.44 95 ILE A CA 1
ATOM 770 C C . ILE A 1 95 ? -14.551 -24.724 73.486 1.00 82.44 95 ILE A C 1
ATOM 772 O O . ILE A 1 95 ? -13.775 -25.324 72.743 1.00 82.44 95 ILE A O 1
ATOM 776 N N . GLY A 1 96 ? -14.151 -23.751 74.309 1.00 78.38 96 GLY A N 1
ATOM 777 C CA . GLY A 1 96 ? -12.753 -23.339 74.460 1.00 78.38 96 GLY A CA 1
ATOM 778 C C . GLY A 1 96 ? -11.910 -24.360 75.233 1.00 78.38 96 GLY A C 1
ATOM 779 O O . GLY A 1 96 ? -12.443 -25.249 75.894 1.00 78.38 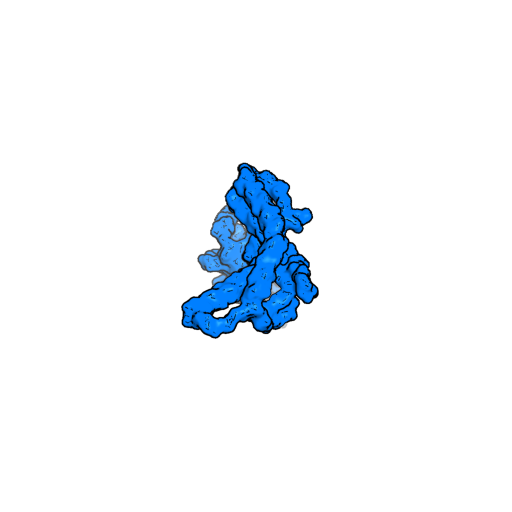96 GLY A O 1
ATOM 780 N N . GLU A 1 97 ? -10.582 -24.212 75.214 1.00 77.38 97 GLU A N 1
ATOM 781 C CA . GLU A 1 97 ? -9.637 -25.155 75.853 1.00 77.38 97 GLU A CA 1
ATOM 782 C C . GLU A 1 97 ? -9.881 -25.379 77.360 1.00 77.38 97 GLU A C 1
ATOM 784 O O . GLU A 1 97 ? -9.500 -26.412 77.907 1.00 77.38 97 GLU A O 1
ATOM 789 N N . SER A 1 98 ? -10.546 -24.439 78.037 1.00 77.50 98 SER A N 1
ATOM 790 C CA . SER A 1 98 ? -10.919 -24.507 79.456 1.00 77.50 98 SER A CA 1
ATOM 791 C C . SER A 1 98 ? -12.323 -25.075 79.723 1.00 77.50 98 SER A C 1
ATOM 793 O O . SER A 1 98 ? -12.760 -25.090 80.874 1.00 77.50 98 SER A O 1
ATOM 795 N N . GLY A 1 99 ? -13.045 -25.527 78.692 1.00 72.06 99 GLY A N 1
ATOM 796 C CA . GLY A 1 99 ? -14.406 -26.061 78.816 1.00 72.06 99 GLY A CA 1
ATOM 797 C C . GLY A 1 99 ? -15.512 -25.002 78.906 1.00 72.06 99 GLY A C 1
ATOM 798 O O . GLY A 1 99 ? -16.631 -25.338 79.281 1.00 72.06 99 GLY A O 1
ATOM 799 N N . GLN A 1 100 ? -15.213 -23.735 78.602 1.00 79.31 100 GLN A N 1
ATOM 800 C CA . GLN A 1 100 ? -16.212 -22.663 78.539 1.00 79.31 100 GLN A CA 1
ATOM 801 C C . GLN A 1 100 ? -16.861 -22.575 77.155 1.00 79.31 100 GLN A C 1
ATOM 803 O O . GLN A 1 100 ? -16.183 -22.770 76.141 1.00 79.31 100 GLN A O 1
ATOM 808 N N . ASP A 1 101 ? -18.151 -22.235 77.125 1.00 83.25 101 ASP A N 1
ATOM 809 C CA . ASP A 1 101 ? -18.871 -21.922 75.891 1.00 83.25 101 ASP A CA 1
ATOM 810 C C . ASP A 1 101 ? -18.204 -20.734 75.180 1.00 83.25 101 ASP A C 1
ATOM 812 O O . ASP A 1 101 ? -17.918 -19.700 75.787 1.00 83.25 101 ASP A O 1
ATOM 816 N N . THR A 1 102 ? -17.955 -20.887 73.883 1.00 85.88 102 THR A N 1
ATOM 817 C CA . THR A 1 102 ? -17.414 -19.849 72.999 1.00 85.88 102 THR A CA 1
ATOM 818 C C . THR A 1 102 ? -18.097 -19.920 71.630 1.00 85.88 102 THR A C 1
ATOM 820 O O . THR A 1 102 ? -18.910 -20.809 71.377 1.00 85.88 102 THR A O 1
ATOM 823 N N . THR A 1 103 ? -17.783 -19.002 70.723 1.00 83.75 103 THR A N 1
ATOM 824 C CA . THR A 1 103 ? -18.193 -19.078 69.315 1.00 83.75 103 THR A CA 1
ATOM 825 C C . THR A 1 103 ? -16.970 -19.222 68.412 1.00 83.75 103 THR A C 1
ATOM 827 O O . THR A 1 103 ? -15.849 -18.862 68.777 1.00 83.75 103 THR A O 1
ATOM 830 N N . THR A 1 104 ? -17.157 -19.815 67.235 1.00 81.25 104 THR A N 1
ATOM 831 C CA . THR A 1 104 ? -16.162 -19.813 66.158 1.00 81.25 104 THR A CA 1
ATOM 832 C C . THR A 1 104 ? -16.823 -19.389 64.855 1.00 81.25 104 THR A C 1
ATOM 834 O O . THR A 1 104 ? -18.006 -19.645 64.643 1.00 81.25 104 THR A O 1
ATOM 837 N N . THR A 1 105 ? -16.076 -18.709 63.992 1.00 82.44 105 THR A N 1
ATOM 838 C CA . THR A 1 105 ? -16.584 -18.214 62.712 1.00 82.44 105 THR A CA 1
ATOM 839 C C . THR A 1 105 ? -16.266 -19.221 61.618 1.00 82.44 105 THR A C 1
ATOM 841 O O . THR A 1 105 ? -15.097 -19.517 61.367 1.00 82.44 105 THR A O 1
ATOM 844 N N . ILE A 1 106 ? -17.294 -19.723 60.939 1.00 80.75 106 ILE A N 1
ATOM 845 C CA . ILE A 1 106 ? -17.129 -20.431 59.670 1.00 80.75 106 ILE A CA 1
ATOM 846 C C . ILE A 1 106 ? -17.335 -19.448 58.518 1.00 80.75 106 ILE A C 1
ATOM 848 O O . ILE A 1 106 ? -18.265 -18.642 58.531 1.00 80.75 106 ILE A O 1
ATOM 852 N N . THR A 1 107 ? -16.464 -19.516 57.514 1.00 78.19 107 THR A N 1
ATOM 853 C CA . THR A 1 107 ? -16.613 -18.758 56.268 1.00 78.19 107 THR A CA 1
ATOM 854 C C . THR A 1 107 ? -17.085 -19.713 55.182 1.00 78.19 107 THR A C 1
ATOM 856 O O . THR A 1 107 ? -16.399 -20.687 54.866 1.00 78.19 107 THR A O 1
ATOM 859 N N . THR A 1 108 ? -18.253 -19.442 54.607 1.00 77.56 108 THR A N 1
ATOM 860 C CA . THR A 1 108 ? -18.797 -20.179 53.458 1.00 77.56 108 THR A CA 1
ATOM 861 C C . THR A 1 108 ? -18.930 -19.250 52.256 1.00 77.56 108 THR A C 1
ATOM 863 O O . THR A 1 108 ? -19.110 -18.047 52.416 1.00 77.56 108 THR A O 1
ATOM 866 N N . ASN A 1 109 ? -18.813 -19.800 51.045 1.00 80.88 109 ASN A N 1
ATOM 867 C CA . ASN A 1 109 ? -19.024 -19.056 49.804 1.00 80.88 109 ASN A CA 1
ATOM 868 C C . ASN A 1 109 ? -20.378 -19.446 49.217 1.00 80.88 109 ASN A C 1
ATOM 870 O O . ASN A 1 109 ? -20.538 -20.570 48.738 1.00 80.88 109 ASN A O 1
ATOM 874 N N . GLU A 1 110 ? -21.337 -18.524 49.237 1.00 79.94 110 GLU A N 1
ATOM 875 C CA . GLU A 1 110 ? -22.632 -18.705 48.577 1.00 79.94 110 GLU A CA 1
ATOM 876 C C . GLU A 1 110 ? -22.613 -17.992 47.210 1.00 79.94 110 GLU A C 1
ATOM 878 O O . GLU A 1 110 ? -22.126 -16.862 47.112 1.00 79.94 110 GLU A O 1
ATOM 883 N N . PRO A 1 111 ? -23.095 -18.627 46.124 1.00 83.06 111 PRO A N 1
ATOM 884 C CA . PRO A 1 111 ? -23.205 -17.968 44.829 1.00 83.06 111 PRO A CA 1
ATOM 885 C C . PRO A 1 111 ? -24.324 -16.920 44.860 1.00 83.06 111 PRO A C 1
ATOM 887 O O . PRO A 1 111 ? -25.473 -17.239 45.159 1.00 83.06 111 PRO A O 1
ATOM 890 N N . GLN A 1 112 ? -24.002 -15.682 44.490 1.00 85.81 112 GLN A N 1
ATOM 891 C CA . GLN A 1 112 ? -24.964 -14.594 44.329 1.00 85.81 112 GLN A CA 1
ATOM 892 C C . GLN A 1 112 ? -24.927 -14.068 42.892 1.00 85.81 112 GLN A C 1
ATOM 894 O O . GLN A 1 112 ? -23.855 -13.857 42.329 1.00 85.81 112 GLN A O 1
ATOM 899 N N . GLU A 1 113 ? -26.095 -13.825 42.297 1.00 88.62 113 GLU A N 1
ATOM 900 C CA . GLU A 1 113 ? -26.185 -13.102 41.027 1.00 88.62 113 GLU A CA 1
ATOM 901 C C . GLU A 1 113 ? -26.148 -11.593 41.268 1.00 88.62 113 GLU A C 1
ATOM 903 O O . GLU A 1 113 ? -26.932 -11.055 42.053 1.00 88.62 113 GLU A O 1
ATOM 908 N N . ILE A 1 114 ? -25.250 -10.910 40.563 1.00 90.62 114 ILE A N 1
ATOM 909 C CA . ILE A 1 114 ? -25.175 -9.450 40.522 1.00 90.62 114 ILE A CA 1
ATOM 910 C C . ILE A 1 114 ? -25.293 -8.965 39.078 1.00 90.62 114 ILE A C 1
ATOM 912 O O . ILE A 1 114 ? -24.799 -9.610 38.155 1.00 90.62 114 ILE A O 1
ATOM 916 N N . GLU A 1 115 ? -25.946 -7.824 38.877 1.00 94.00 115 GLU A N 1
ATOM 917 C CA . GLU A 1 115 ? -26.011 -7.159 37.574 1.00 94.00 115 GLU A CA 1
ATOM 918 C C . GLU A 1 115 ? -24.822 -6.212 37.415 1.00 94.00 115 GLU A C 1
ATOM 920 O O . GLU A 1 115 ? -24.572 -5.377 38.284 1.00 94.00 115 GLU A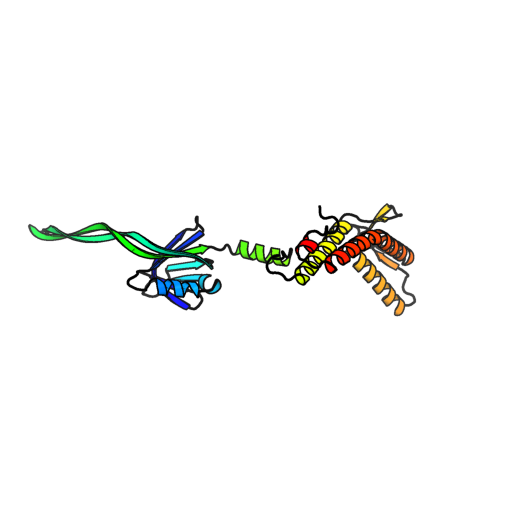 O 1
ATOM 925 N N . LEU A 1 116 ? -24.092 -6.334 36.306 1.00 95.69 116 LEU A N 1
ATOM 926 C CA . LEU A 1 116 ? -22.975 -5.456 35.959 1.00 95.69 116 LEU A CA 1
ATOM 927 C C . LEU A 1 116 ? -23.152 -4.900 34.549 1.00 95.69 116 LEU A C 1
ATOM 929 O O . LEU A 1 116 ? -23.617 -5.593 33.646 1.00 95.69 116 LEU A O 1
ATOM 933 N N . ILE A 1 117 ? -22.731 -3.653 34.351 1.00 97.44 117 ILE A N 1
ATOM 934 C CA . ILE A 1 117 ? -22.572 -3.074 33.017 1.00 97.44 117 ILE A CA 1
ATOM 935 C C . ILE A 1 117 ? -21.314 -3.683 32.399 1.00 97.44 117 ILE A C 1
ATOM 937 O O . ILE A 1 117 ? -20.243 -3.628 33.003 1.00 97.44 117 ILE A O 1
ATOM 941 N N . THR A 1 118 ? -21.430 -4.235 31.200 1.00 97.38 118 THR A N 1
ATOM 942 C CA . THR A 1 118 ? -20.357 -4.911 30.469 1.00 97.38 118 THR A CA 1
ATOM 943 C C . THR A 1 118 ? -20.018 -4.161 29.190 1.00 97.38 118 THR A C 1
ATOM 945 O O . THR A 1 118 ? -20.878 -3.906 28.346 1.00 97.38 118 THR A O 1
ATOM 948 N N . ILE A 1 119 ? -18.736 -3.834 29.029 1.00 97.94 119 ILE A N 1
ATOM 949 C CA . ILE A 1 119 ? -18.174 -3.289 27.792 1.00 97.94 119 ILE A CA 1
ATOM 950 C C . ILE A 1 119 ? -17.153 -4.281 27.259 1.00 97.94 119 ILE A C 1
ATOM 952 O O . ILE A 1 119 ? -16.175 -4.591 27.940 1.00 97.94 119 ILE A O 1
ATOM 956 N N . THR A 1 120 ? -17.379 -4.780 26.047 1.00 97.75 120 THR A N 1
ATOM 957 C CA . THR A 1 120 ? -16.447 -5.702 25.392 1.00 97.75 120 THR A CA 1
ATOM 958 C C . THR A 1 120 ? -15.651 -4.950 24.344 1.00 97.75 120 THR A C 1
ATOM 960 O O . THR A 1 120 ? -16.224 -4.407 23.401 1.00 97.75 120 THR A O 1
ATOM 963 N N . LEU A 1 121 ? -14.332 -4.941 24.496 1.00 97.81 121 LEU A N 1
ATOM 964 C CA . LEU A 1 121 ? -13.390 -4.365 23.549 1.00 97.81 121 LEU A CA 1
ATOM 965 C C . LEU A 1 121 ? -12.727 -5.464 22.721 1.00 97.81 121 LEU A C 1
ATOM 967 O O . LEU A 1 121 ? -12.481 -6.565 23.220 1.00 97.81 121 LEU A O 1
ATOM 971 N N . LYS A 1 122 ? -12.409 -5.150 21.468 1.00 96.69 122 LYS A N 1
ATOM 972 C CA . LYS A 1 122 ? -11.749 -6.034 20.511 1.00 96.69 122 LYS A CA 1
ATOM 973 C C . LYS A 1 122 ? -10.263 -5.727 20.441 1.00 96.69 122 LYS A C 1
ATOM 975 O O . LYS A 1 122 ? -9.885 -4.569 20.287 1.00 96.69 122 LYS A O 1
ATOM 980 N N . TYR A 1 123 ? -9.446 -6.769 20.491 1.00 94.50 123 TYR A N 1
ATOM 981 C CA . TYR A 1 123 ? -8.024 -6.669 20.206 1.00 94.50 123 TYR A CA 1
ATOM 982 C C . TYR A 1 123 ? -7.778 -6.441 18.708 1.00 94.50 123 TYR A C 1
ATOM 984 O O . TYR A 1 123 ? -8.354 -7.118 17.851 1.00 94.50 123 TYR A O 1
ATOM 992 N N . GLU A 1 124 ? -6.880 -5.516 18.402 1.00 91.56 124 GLU A N 1
ATOM 993 C CA . GLU A 1 124 ? -6.390 -5.202 17.070 1.00 91.56 124 GLU A CA 1
ATOM 994 C C . GLU A 1 124 ? -4.899 -5.548 17.009 1.00 91.56 124 GLU A C 1
ATOM 996 O O . GLU A 1 124 ? -4.080 -5.016 17.756 1.00 91.56 124 GLU A O 1
ATOM 1001 N N . ASP A 1 125 ? -4.541 -6.488 16.136 1.00 87.69 125 ASP A N 1
ATOM 1002 C CA . ASP A 1 125 ? -3.161 -6.946 15.989 1.00 87.69 125 ASP A CA 1
ATOM 1003 C C . ASP A 1 125 ? -2.307 -5.835 15.348 1.00 87.69 125 ASP A C 1
ATOM 1005 O O . ASP A 1 125 ? -2.503 -5.523 14.165 1.00 87.69 125 ASP A O 1
ATOM 1009 N N . PRO A 1 126 ? -1.338 -5.247 16.077 1.00 85.31 126 PRO A N 1
ATOM 1010 C CA . PRO A 1 126 ? -0.551 -4.133 15.567 1.00 85.31 126 PRO A CA 1
ATOM 1011 C C . PRO A 1 126 ? 0.313 -4.540 14.369 1.00 85.31 126 PRO A C 1
ATOM 1013 O O . PRO A 1 126 ? 0.579 -3.711 13.502 1.00 85.31 126 PRO A O 1
ATOM 1016 N N . THR A 1 127 ? 0.728 -5.808 14.269 1.00 83.62 127 THR A N 1
ATOM 1017 C CA . THR A 1 127 ? 1.468 -6.303 13.105 1.00 83.62 127 THR A CA 1
ATOM 1018 C C . THR A 1 127 ? 0.569 -6.349 11.881 1.00 83.62 127 THR A C 1
ATOM 1020 O O . THR A 1 127 ? 0.992 -5.903 10.818 1.00 83.62 127 THR A O 1
ATOM 1023 N N . LYS A 1 128 ? -0.682 -6.807 12.014 1.00 83.38 128 LYS A N 1
ATOM 1024 C CA . LYS A 1 128 ? -1.643 -6.754 10.899 1.00 83.38 128 LYS A CA 1
ATOM 1025 C C . LYS A 1 128 ? -1.923 -5.323 10.465 1.00 83.38 128 LYS A C 1
ATOM 1027 O O . LYS A 1 128 ? -1.898 -5.065 9.270 1.00 83.38 128 LYS A O 1
ATOM 1032 N N . VAL A 1 129 ? -2.113 -4.397 11.408 1.00 81.94 129 VAL A N 1
ATOM 1033 C CA . VAL A 1 129 ? -2.317 -2.972 11.092 1.00 81.94 129 VAL A CA 1
ATOM 1034 C C . VAL A 1 129 ? -1.133 -2.410 10.309 1.00 81.94 129 VAL A C 1
ATOM 1036 O O . VAL A 1 129 ? -1.328 -1.781 9.274 1.00 81.94 129 VAL A O 1
ATOM 1039 N N . ILE A 1 130 ? 0.097 -2.672 10.758 1.00 82.00 130 ILE A N 1
ATOM 1040 C CA . ILE A 1 130 ? 1.308 -2.217 10.062 1.00 82.00 130 ILE A CA 1
ATOM 1041 C C . ILE A 1 130 ? 1.418 -2.858 8.674 1.00 82.00 130 ILE A C 1
ATOM 1043 O O . ILE A 1 130 ? 1.735 -2.168 7.710 1.00 82.00 130 ILE A O 1
ATOM 1047 N N . VAL A 1 131 ? 1.151 -4.160 8.545 1.00 75.25 131 VAL A N 1
ATOM 1048 C CA . VAL A 1 131 ? 1.177 -4.858 7.250 1.00 75.25 131 VAL A CA 1
ATOM 1049 C C . VAL A 1 131 ? 0.137 -4.277 6.293 1.00 75.25 131 VAL A C 1
ATOM 1051 O O . VAL A 1 131 ? 0.464 -4.043 5.135 1.00 75.25 131 VAL A O 1
ATOM 1054 N N . GLU A 1 132 ? -1.075 -3.990 6.764 1.00 73.56 132 GLU A N 1
ATOM 1055 C CA . GLU A 1 132 ? -2.130 -3.346 5.976 1.00 73.56 132 GLU A CA 1
ATOM 1056 C C . GLU A 1 132 ? -1.694 -1.946 5.513 1.00 73.56 132 GLU A C 1
ATOM 1058 O O . GLU A 1 132 ? -1.794 -1.622 4.332 1.00 73.56 132 GLU A O 1
ATOM 1063 N N . GLN A 1 133 ? -1.125 -1.141 6.418 1.00 74.19 133 GLN A N 1
ATOM 1064 C CA . GLN A 1 133 ? -0.606 0.196 6.113 1.00 74.19 133 GLN A CA 1
ATOM 1065 C C . GLN A 1 133 ? 0.534 0.156 5.086 1.00 74.19 133 GLN A C 1
ATOM 1067 O O . GLN A 1 133 ? 0.542 0.934 4.134 1.00 74.19 133 GLN A O 1
ATOM 1072 N N . LEU A 1 134 ? 1.485 -0.767 5.246 1.00 69.38 134 LEU A N 1
ATOM 1073 C CA . LEU A 1 134 ? 2.574 -0.971 4.289 1.00 69.38 134 LEU A CA 1
ATOM 1074 C C . LEU A 1 134 ? 2.042 -1.471 2.942 1.00 69.38 134 LEU A C 1
ATOM 1076 O O . LEU A 1 134 ? 2.489 -1.006 1.895 1.00 69.38 134 LEU A O 1
ATOM 1080 N N . ASN A 1 135 ? 1.060 -2.374 2.947 1.00 65.50 135 ASN A N 1
ATOM 1081 C CA . ASN A 1 135 ? 0.426 -2.848 1.724 1.00 65.50 135 ASN A CA 1
ATOM 1082 C C . ASN A 1 135 ? -0.312 -1.714 1.005 1.00 65.50 135 ASN A C 1
ATOM 1084 O O . ASN A 1 135 ? -0.190 -1.617 -0.204 1.00 65.50 135 ASN A O 1
ATOM 1088 N N . GLN A 1 136 ? -0.988 -0.805 1.708 1.00 65.06 136 GLN A N 1
ATOM 1089 C CA . GLN A 1 136 ? -1.596 0.382 1.092 1.00 65.06 136 GLN A CA 1
ATOM 1090 C C . GLN A 1 136 ? -0.556 1.343 0.493 1.00 65.06 136 GLN A C 1
ATOM 1092 O O . GLN A 1 136 ? -0.825 1.979 -0.525 1.00 65.06 136 GLN A O 1
ATOM 1097 N N . GLN A 1 137 ? 0.636 1.448 1.089 1.00 64.19 137 GLN A N 1
ATOM 1098 C CA . GLN A 1 137 ? 1.727 2.265 0.544 1.00 64.19 137 GLN A CA 1
ATOM 1099 C C . GLN A 1 137 ? 2.350 1.655 -0.720 1.00 64.19 137 GLN A C 1
ATOM 1101 O O . GLN A 1 137 ? 2.722 2.390 -1.633 1.00 64.19 137 GLN A O 1
ATOM 1106 N N . ILE A 1 138 ? 2.470 0.326 -0.772 1.00 54.91 138 ILE A N 1
ATOM 1107 C CA . ILE A 1 138 ? 3.145 -0.400 -1.860 1.00 54.91 138 ILE A CA 1
ATOM 1108 C C . ILE A 1 138 ? 2.161 -0.770 -2.985 1.00 54.91 138 ILE A C 1
ATOM 1110 O O . ILE A 1 138 ? 2.492 -0.648 -4.159 1.00 54.91 138 ILE A O 1
ATOM 1114 N N . ASN A 1 139 ? 0.940 -1.160 -2.625 1.00 61.47 139 ASN A N 1
ATOM 1115 C CA . ASN A 1 139 ? -0.165 -1.573 -3.489 1.00 61.47 139 ASN A CA 1
ATOM 1116 C C . ASN A 1 139 ? -1.430 -0.793 -3.090 1.00 61.47 139 ASN A C 1
ATOM 1118 O O . ASN A 1 139 ? -2.311 -1.347 -2.421 1.00 61.47 139 ASN A O 1
ATOM 1122 N N . PRO A 1 140 ? -1.538 0.498 -3.450 1.00 60.19 140 PRO A N 1
ATOM 1123 C CA . PRO A 1 140 ? -2.716 1.276 -3.106 1.00 60.19 140 PRO A CA 1
ATOM 1124 C C . PRO A 1 140 ? -3.962 0.544 -3.606 1.00 60.19 140 PRO A C 1
ATOM 1126 O O . PRO A 1 140 ? -4.042 0.131 -4.759 1.00 60.19 140 PRO A O 1
ATOM 1129 N N . THR A 1 141 ? -4.922 0.331 -2.718 1.00 68.75 141 THR A N 1
ATOM 1130 C CA . THR A 1 141 ? -6.259 -0.143 -3.066 1.00 68.75 141 THR A CA 1
ATOM 1131 C C . THR A 1 141 ? -7.178 1.058 -2.951 1.00 68.75 141 THR A C 1
ATOM 1133 O O . THR A 1 141 ? -7.125 1.793 -1.967 1.00 68.75 141 THR A O 1
ATOM 1136 N N . ILE A 1 142 ? -7.970 1.320 -3.989 1.00 78.00 142 ILE A N 1
ATOM 1137 C CA . ILE A 1 142 ? -8.941 2.410 -3.952 1.00 78.00 142 ILE A CA 1
ATOM 1138 C C . ILE A 1 142 ? -10.268 1.874 -3.417 1.00 78.00 142 ILE A C 1
ATOM 1140 O O . ILE A 1 142 ? -10.797 0.883 -3.922 1.00 78.00 142 ILE A O 1
ATOM 1144 N N . GLU A 1 143 ? -10.820 2.527 -2.396 1.00 83.44 143 GLU A N 1
ATOM 1145 C CA . GLU A 1 143 ? -12.198 2.274 -1.979 1.00 83.44 143 GLU A CA 1
ATOM 1146 C C . GLU A 1 143 ? -13.143 2.872 -3.030 1.00 83.44 143 GLU A C 1
ATOM 1148 O O . GLU A 1 143 ? -13.427 4.073 -3.029 1.00 83.44 143 GLU A O 1
ATOM 1153 N N . ILE A 1 144 ? -13.608 2.028 -3.956 1.00 82.44 144 ILE A N 1
ATOM 1154 C CA . ILE A 1 144 ? -14.410 2.431 -5.123 1.00 82.44 144 ILE A CA 1
ATOM 1155 C C . ILE A 1 144 ? -15.633 3.254 -4.701 1.00 82.44 144 ILE A C 1
ATOM 1157 O O . ILE A 1 144 ? -15.928 4.267 -5.333 1.00 82.44 144 ILE A O 1
ATOM 1161 N N . ASP A 1 145 ? -16.298 2.886 -3.606 1.00 82.25 145 ASP A N 1
ATOM 1162 C CA . ASP A 1 145 ? -17.510 3.566 -3.138 1.00 82.25 145 ASP A CA 1
ATOM 1163 C C . ASP A 1 145 ? -17.241 4.974 -2.590 1.00 82.25 145 ASP A C 1
ATOM 1165 O O . ASP A 1 145 ? -18.089 5.856 -2.728 1.00 82.25 145 ASP A O 1
ATOM 1169 N N . LYS A 1 146 ? -16.053 5.217 -2.021 1.00 88.00 146 LYS A N 1
ATOM 1170 C CA . LYS A 1 146 ? -15.707 6.493 -1.371 1.00 88.00 146 LYS A CA 1
ATOM 1171 C C . LYS A 1 146 ? -14.909 7.449 -2.253 1.00 88.00 146 LYS A C 1
ATOM 1173 O O . LYS A 1 146 ? -14.949 8.651 -2.011 1.00 88.00 146 LYS A O 1
ATOM 1178 N N . CYS A 1 147 ? -14.195 6.944 -3.255 1.00 87.94 147 CYS A N 1
ATOM 1179 C CA . CYS A 1 147 ? -13.411 7.794 -4.150 1.00 87.94 147 CYS A CA 1
ATOM 1180 C C . CYS A 1 147 ? -14.288 8.588 -5.129 1.00 87.94 147 CYS A C 1
ATOM 1182 O O . CYS A 1 147 ? -15.416 8.215 -5.445 1.00 87.94 147 CYS A O 1
ATOM 1184 N N . SER A 1 148 ? -13.766 9.687 -5.649 1.00 94.12 148 SER A N 1
ATOM 1185 C CA . SER A 1 148 ? -14.315 10.399 -6.801 1.00 94.12 148 SER A CA 1
ATOM 1186 C C . SER A 1 148 ? -14.037 9.651 -8.113 1.00 94.12 148 SER A C 1
ATOM 1188 O O . SER A 1 148 ? -13.195 8.753 -8.185 1.00 94.12 148 SER A O 1
ATOM 1190 N N . LEU A 1 149 ? -14.744 10.027 -9.185 1.00 93.75 149 LEU A N 1
ATOM 1191 C CA . LEU A 1 149 ? -14.487 9.485 -10.523 1.00 93.75 149 LEU A CA 1
ATOM 1192 C C . LEU A 1 149 ? -13.053 9.782 -10.995 1.00 93.75 149 LEU A C 1
ATOM 1194 O O . LEU A 1 149 ? -12.407 8.905 -11.563 1.00 93.75 149 LEU A O 1
ATOM 1198 N N . ASP A 1 150 ? -12.540 10.984 -10.733 1.00 94.88 150 ASP A N 1
ATOM 1199 C CA . ASP A 1 150 ? -11.199 11.393 -11.168 1.00 94.88 150 ASP A CA 1
ATOM 1200 C C . ASP A 1 150 ? -10.087 10.653 -10.411 1.00 94.88 150 ASP A C 1
ATOM 1202 O O . ASP A 1 150 ? -9.076 10.260 -11.005 1.00 94.88 150 ASP A O 1
ATOM 1206 N N . GLU A 1 151 ? -10.288 10.386 -9.117 1.00 92.56 151 GLU A N 1
ATOM 1207 C CA . GLU A 1 151 ? -9.391 9.528 -8.334 1.00 92.56 151 GLU A CA 1
ATOM 1208 C C . GLU A 1 151 ? -9.377 8.101 -8.888 1.00 92.56 151 GLU A C 1
ATOM 1210 O O . GLU A 1 151 ? -8.303 7.524 -9.068 1.00 92.56 151 GLU A O 1
ATOM 1215 N N . LEU A 1 152 ? -10.547 7.553 -9.239 1.00 93.94 152 LEU A N 1
ATOM 1216 C CA . LEU A 1 152 ? -10.644 6.228 -9.847 1.00 93.94 152 LEU A CA 1
ATOM 1217 C C . LEU A 1 152 ? -9.951 6.169 -11.214 1.00 93.94 152 LEU A C 1
ATOM 1219 O O . LEU A 1 152 ? -9.177 5.246 -11.461 1.00 93.94 152 LEU A O 1
ATOM 1223 N N . LYS A 1 153 ? -10.156 7.166 -12.084 1.00 96.25 153 LYS A N 1
ATOM 1224 C CA . LYS A 1 153 ? -9.461 7.266 -13.379 1.00 96.25 153 LYS A CA 1
ATOM 1225 C C . LYS A 1 153 ? -7.947 7.302 -13.210 1.00 96.25 153 LYS A C 1
ATOM 1227 O O . LYS A 1 153 ? -7.229 6.562 -13.880 1.00 96.25 153 LYS A O 1
ATOM 1232 N N . THR A 1 154 ? -7.460 8.128 -12.286 1.00 94.31 154 THR A N 1
ATOM 1233 C CA . THR A 1 154 ? -6.027 8.246 -11.982 1.00 94.31 154 THR A CA 1
ATOM 1234 C C . THR A 1 154 ? -5.463 6.919 -11.483 1.00 94.31 154 THR A C 1
ATOM 1236 O O . THR A 1 154 ? -4.400 6.481 -11.927 1.00 94.31 154 THR A O 1
ATOM 1239 N N . PHE A 1 155 ? -6.196 6.245 -10.599 1.00 92.44 155 PHE A N 1
ATOM 1240 C CA . PHE A 1 155 ? -5.809 4.959 -10.040 1.00 92.44 155 PHE A CA 1
ATOM 1241 C C . PHE A 1 155 ? -5.744 3.842 -11.091 1.00 92.44 155 PHE A C 1
ATOM 1243 O O . PHE A 1 155 ? -4.749 3.120 -11.167 1.00 92.44 155 PHE A O 1
ATOM 1250 N N . ILE A 1 156 ? -6.770 3.714 -11.934 1.00 93.69 156 ILE A N 1
ATOM 1251 C CA . ILE A 1 156 ? -6.803 2.700 -12.996 1.00 93.69 156 ILE A CA 1
ATOM 1252 C C . ILE A 1 156 ? -5.759 3.004 -14.073 1.00 93.69 156 ILE A C 1
ATOM 1254 O O . ILE A 1 156 ? -5.086 2.085 -14.541 1.00 93.69 156 ILE A O 1
ATOM 1258 N N . GLN A 1 157 ? -5.529 4.278 -14.405 1.00 95.44 157 GLN A N 1
ATOM 1259 C CA . GLN A 1 157 ? -4.449 4.647 -15.316 1.00 95.44 157 GLN A CA 1
ATOM 1260 C C . GLN A 1 157 ? -3.068 4.310 -14.747 1.00 95.44 157 GLN A C 1
ATOM 1262 O O . GLN A 1 157 ? -2.203 3.844 -15.488 1.00 95.44 157 GLN A O 1
ATOM 1267 N N . LYS A 1 158 ? -2.851 4.504 -13.442 1.00 93.25 158 LYS A N 1
ATOM 1268 C CA . LYS A 1 158 ? -1.608 4.084 -12.789 1.00 93.25 158 LYS A CA 1
ATOM 1269 C C . LYS A 1 158 ? -1.398 2.574 -12.943 1.00 93.25 158 LYS A C 1
ATOM 1271 O O . LYS A 1 158 ? -0.339 2.168 -13.414 1.00 93.25 158 LYS A O 1
ATOM 1276 N N . GLN A 1 159 ? -2.421 1.762 -12.662 1.00 91.81 159 GLN A N 1
ATOM 1277 C CA . GLN A 1 159 ? -2.346 0.308 -12.862 1.00 91.81 159 GLN A CA 1
ATOM 1278 C C . GLN A 1 159 ? -2.087 -0.081 -14.325 1.00 91.81 159 GLN A C 1
ATOM 1280 O O . GLN A 1 159 ? -1.324 -1.008 -14.588 1.00 91.81 159 GLN A O 1
ATOM 1285 N N . ASN A 1 160 ? -2.704 0.617 -15.283 1.00 95.31 160 ASN A N 1
ATOM 1286 C CA . ASN A 1 160 ? -2.480 0.400 -16.713 1.00 95.31 160 ASN A CA 1
ATOM 1287 C C . ASN A 1 160 ? -1.002 0.615 -17.090 1.00 95.31 160 ASN A C 1
ATOM 1289 O O . ASN A 1 160 ? -0.397 -0.229 -17.749 1.00 95.31 160 ASN A O 1
ATOM 1293 N N . SER A 1 161 ? -0.394 1.703 -16.606 1.00 93.62 161 SER A N 1
ATOM 1294 C CA . SER A 1 161 ? 1.030 1.984 -16.819 1.00 93.62 161 SER A CA 1
ATOM 1295 C C . SER A 1 161 ? 1.953 0.987 -16.106 1.00 93.62 161 SER A C 1
ATOM 1297 O O . SER A 1 161 ? 2.909 0.512 -16.710 1.00 93.62 161 SER A O 1
ATOM 1299 N N . GLU A 1 162 ? 1.665 0.616 -14.857 1.00 92.31 162 GLU A N 1
ATOM 1300 C CA . GLU A 1 162 ? 2.462 -0.368 -14.103 1.00 92.31 162 GLU A CA 1
ATOM 1301 C C . GLU A 1 162 ? 2.426 -1.767 -14.741 1.00 92.31 162 GLU A C 1
ATOM 1303 O O . GLU A 1 162 ? 3.434 -2.481 -14.759 1.00 92.31 162 GLU A O 1
ATOM 1308 N N . SER A 1 163 ? 1.282 -2.151 -15.315 1.00 93.00 163 SER A N 1
ATOM 1309 C CA . SER A 1 163 ? 1.133 -3.426 -16.018 1.00 93.00 163 SER A CA 1
ATOM 1310 C C . SER A 1 163 ? 1.988 -3.489 -17.289 1.00 93.00 163 SER A C 1
ATOM 1312 O O . SER A 1 163 ? 2.635 -4.509 -17.548 1.00 93.00 163 SER A O 1
ATOM 1314 N N . LEU A 1 164 ? 2.065 -2.385 -18.046 1.00 95.38 164 LEU A N 1
ATOM 1315 C CA . LEU A 1 164 ? 2.974 -2.270 -19.189 1.00 95.38 164 LEU A CA 1
ATOM 1316 C C . LEU A 1 164 ? 4.437 -2.444 -18.760 1.00 95.38 164 LEU A C 1
ATOM 1318 O O . LEU A 1 164 ? 5.156 -3.247 -19.354 1.00 95.38 164 LEU A O 1
ATOM 1322 N N . GLU A 1 165 ? 4.881 -1.745 -17.714 1.00 94.38 165 GLU A N 1
ATOM 1323 C CA . GLU A 1 165 ? 6.272 -1.852 -17.254 1.00 94.38 165 GLU A CA 1
ATOM 1324 C C . GLU A 1 165 ? 6.610 -3.276 -16.788 1.00 94.38 165 GLU A C 1
ATOM 1326 O O . GLU A 1 165 ? 7.625 -3.840 -17.198 1.00 94.38 165 GLU A O 1
ATOM 1331 N N . THR A 1 166 ? 5.705 -3.919 -16.042 1.00 92.69 166 THR A N 1
ATOM 1332 C CA . THR A 1 166 ? 5.856 -5.323 -15.614 1.00 92.69 166 THR A CA 1
ATOM 1333 C C . THR A 1 166 ? 5.996 -6.277 -16.805 1.00 92.69 166 THR A C 1
ATOM 1335 O O . THR A 1 166 ? 6.729 -7.272 -16.753 1.00 92.69 166 THR A O 1
ATOM 1338 N N . PHE A 1 167 ? 5.267 -6.014 -17.889 1.00 94.94 167 PHE A N 1
ATOM 1339 C CA . PHE A 1 167 ? 5.370 -6.783 -19.122 1.00 94.94 167 PHE A CA 1
ATOM 1340 C C . PHE A 1 167 ? 6.719 -6.565 -19.819 1.00 94.94 167 PHE A C 1
ATOM 1342 O O . PHE A 1 167 ? 7.370 -7.545 -20.194 1.00 94.94 167 PHE A O 1
ATOM 1349 N N . LEU A 1 168 ? 7.161 -5.312 -19.950 1.00 95.50 168 LEU A N 1
ATOM 1350 C CA . LEU A 1 168 ? 8.424 -4.945 -20.600 1.00 95.50 168 LEU A CA 1
ATOM 1351 C C . LEU A 1 168 ? 9.648 -5.488 -19.846 1.00 95.50 168 LEU A C 1
ATOM 1353 O O . LEU A 1 168 ? 10.583 -5.993 -20.467 1.00 95.50 168 LEU A O 1
ATOM 1357 N N . GLU A 1 169 ? 9.624 -5.508 -18.513 1.00 93.94 169 GLU A N 1
ATOM 1358 C CA . GLU A 1 169 ? 10.679 -6.129 -17.698 1.00 93.94 169 GLU A CA 1
ATOM 1359 C C . GLU A 1 169 ? 10.885 -7.620 -18.017 1.00 93.94 169 GLU A C 1
ATOM 1361 O O . GLU A 1 169 ? 12.015 -8.131 -17.989 1.00 93.94 169 GLU A O 1
ATOM 1366 N N . LYS A 1 170 ? 9.799 -8.329 -18.343 1.00 94.44 170 LYS A N 1
ATOM 1367 C CA . LYS A 1 170 ? 9.799 -9.767 -18.655 1.00 94.44 170 LYS A CA 1
ATOM 1368 C C . LYS A 1 170 ? 10.054 -10.062 -20.132 1.00 94.44 170 LYS A C 1
ATOM 1370 O O . LYS A 1 170 ? 10.347 -11.210 -20.465 1.00 94.44 170 LYS A O 1
ATOM 1375 N N . LYS A 1 171 ? 9.975 -9.057 -21.007 1.00 95.31 171 LYS A N 1
ATOM 1376 C CA . LYS A 1 171 ? 10.152 -9.198 -22.457 1.00 95.31 171 LYS A CA 1
ATOM 1377 C C . LYS A 1 171 ? 11.277 -8.299 -22.978 1.00 95.31 171 LYS A C 1
ATOM 1379 O O . LYS A 1 171 ? 11.008 -7.290 -23.622 1.00 95.31 171 LYS A O 1
ATOM 1384 N N . PRO A 1 172 ? 12.546 -8.658 -22.706 1.00 97.19 172 PRO A N 1
ATOM 1385 C CA . PRO A 1 172 ? 13.683 -7.930 -23.255 1.00 97.19 172 PRO A CA 1
ATOM 1386 C C . PRO A 1 172 ? 13.746 -8.048 -24.783 1.00 97.19 172 PRO A C 1
ATOM 1388 O O . PRO A 1 172 ? 13.299 -9.039 -25.367 1.00 97.19 172 PRO A O 1
ATOM 1391 N N . LEU A 1 173 ? 14.388 -7.070 -25.416 1.00 98.19 173 LEU A N 1
ATOM 1392 C CA . LEU A 1 173 ? 14.680 -7.090 -26.845 1.00 98.19 173 LEU A CA 1
ATOM 1393 C C . LEU A 1 173 ? 15.813 -8.084 -27.128 1.00 98.19 173 LEU A C 1
ATOM 1395 O O . LEU A 1 173 ? 16.915 -7.910 -26.612 1.00 98.19 173 LEU A O 1
ATOM 1399 N N . LEU A 1 174 ? 15.568 -9.087 -27.976 1.00 97.88 174 LEU A N 1
ATOM 1400 C CA . LEU A 1 174 ? 16.640 -9.847 -28.624 1.00 97.88 174 LEU A CA 1
ATOM 1401 C C . LEU A 1 174 ? 17.184 -9.012 -29.785 1.00 97.88 174 LEU A C 1
ATOM 1403 O O . LEU A 1 174 ? 16.494 -8.818 -30.786 1.00 97.88 174 LEU A O 1
ATOM 1407 N N . TYR A 1 175 ? 18.395 -8.491 -29.632 1.00 97.56 175 TYR A N 1
ATOM 1408 C CA . TYR A 1 175 ? 19.007 -7.610 -30.617 1.00 97.56 175 TYR A CA 1
ATOM 1409 C C . TYR A 1 175 ? 19.792 -8.393 -31.676 1.00 97.56 175 TYR A C 1
ATOM 1411 O O . TYR A 1 175 ? 20.064 -9.587 -31.533 1.00 97.56 175 TYR A O 1
ATOM 1419 N N . THR A 1 176 ? 20.161 -7.721 -32.768 1.00 96.25 176 THR A N 1
ATOM 1420 C CA . THR A 1 176 ? 20.816 -8.338 -33.933 1.00 96.25 176 THR A CA 1
ATOM 1421 C C . THR A 1 176 ? 22.191 -8.934 -33.626 1.00 96.25 176 THR A C 1
ATOM 1423 O O . THR A 1 176 ? 22.686 -9.746 -34.399 1.00 96.25 176 THR A O 1
ATOM 1426 N N . ASP A 1 177 ? 22.806 -8.554 -32.504 1.00 94.50 177 ASP A N 1
ATOM 1427 C CA . ASP A 1 177 ? 24.060 -9.129 -32.005 1.00 94.50 177 ASP A CA 1
ATOM 1428 C C . ASP A 1 177 ? 23.861 -10.435 -31.204 1.00 94.50 177 ASP A C 1
ATOM 1430 O O . ASP A 1 177 ? 24.823 -11.000 -30.681 1.00 94.50 177 ASP A O 1
ATOM 1434 N N . GLY A 1 178 ? 22.618 -10.918 -31.101 1.00 96.69 178 GLY A N 1
ATOM 1435 C CA . GLY A 1 178 ? 22.242 -12.140 -30.394 1.00 96.69 178 GLY A CA 1
ATOM 1436 C C . GLY A 1 178 ? 22.080 -11.975 -28.881 1.00 96.69 178 GLY A C 1
ATOM 1437 O O . GLY A 1 178 ? 21.836 -12.969 -28.195 1.00 96.69 178 GLY A O 1
ATOM 1438 N N . LYS A 1 179 ? 22.209 -10.757 -28.338 1.00 97.44 179 LYS A N 1
ATOM 1439 C CA . LYS A 1 179 ? 22.055 -10.492 -26.902 1.00 97.44 179 LYS A CA 1
ATOM 1440 C C . LYS A 1 179 ? 20.673 -9.950 -26.566 1.00 97.44 179 LYS A C 1
ATOM 1442 O O . LYS A 1 179 ? 19.976 -9.375 -27.399 1.00 97.44 179 LYS A O 1
ATOM 1447 N N . TYR A 1 180 ? 20.306 -10.101 -25.297 1.00 98.12 180 TYR A N 1
ATOM 1448 C CA . TYR A 1 180 ? 19.092 -9.517 -24.742 1.00 98.12 180 TYR A CA 1
ATOM 1449 C C . TYR A 1 180 ? 19.384 -8.171 -24.085 1.00 98.12 180 TYR A C 1
ATOM 1451 O O . TYR A 1 180 ? 20.262 -8.077 -23.224 1.00 98.12 180 TYR A O 1
ATOM 1459 N N . TYR A 1 181 ? 18.606 -7.154 -24.437 1.00 98.00 181 TYR A N 1
ATOM 1460 C CA . TYR A 1 181 ? 18.681 -5.816 -23.861 1.00 98.00 181 TYR A CA 1
ATOM 1461 C C . TYR A 1 181 ? 17.411 -5.482 -23.085 1.00 98.00 181 TYR A C 1
ATOM 1463 O O . TYR A 1 181 ? 16.307 -5.882 -23.461 1.00 98.00 181 TYR A O 1
ATOM 1471 N N . GLY A 1 182 ? 17.592 -4.791 -21.961 1.00 97.12 182 GLY A N 1
ATOM 1472 C CA . GLY A 1 182 ? 16.487 -4.283 -21.162 1.00 97.12 182 GLY A CA 1
ATOM 1473 C C . GLY A 1 182 ? 15.716 -3.200 -21.916 1.00 97.12 182 GLY A C 1
ATOM 1474 O O . GLY A 1 182 ? 16.293 -2.449 -22.700 1.00 97.12 182 GLY A O 1
ATOM 1475 N N . VAL A 1 183 ? 14.402 -3.168 -21.711 1.00 97.56 183 VAL A N 1
ATOM 1476 C CA . VAL A 1 183 ? 13.468 -2.262 -22.401 1.00 97.56 183 VAL A CA 1
ATOM 1477 C C . VAL A 1 183 ? 12.471 -1.611 -21.438 1.00 97.56 183 VAL A C 1
ATOM 1479 O O . VAL A 1 183 ? 11.586 -0.872 -21.868 1.00 97.56 183 VAL A O 1
ATOM 1482 N N . SER A 1 184 ? 12.597 -1.884 -20.135 1.00 95.06 184 SER A N 1
ATOM 1483 C CA . SER A 1 184 ? 11.758 -1.261 -19.110 1.00 95.06 184 SER A CA 1
ATOM 1484 C C . SER A 1 184 ? 12.006 0.246 -19.057 1.00 95.06 184 SER A C 1
ATOM 1486 O O . SER A 1 184 ? 12.979 0.763 -19.617 1.00 95.06 184 SER A O 1
ATOM 1488 N N . LYS A 1 185 ? 11.153 0.990 -18.354 1.00 93.94 185 LYS A N 1
ATOM 1489 C CA . LYS A 1 185 ? 11.420 2.396 -18.043 1.00 93.94 185 LYS A CA 1
ATOM 1490 C C . LYS A 1 185 ? 12.780 2.612 -17.385 1.00 93.94 185 LYS A C 1
ATOM 1492 O O . LYS A 1 185 ? 13.462 3.551 -17.771 1.00 93.94 185 LYS A O 1
ATOM 1497 N N . ILE A 1 186 ? 13.196 1.746 -16.461 1.00 94.00 186 ILE A N 1
ATOM 1498 C CA . ILE A 1 186 ? 14.506 1.868 -15.805 1.00 94.00 186 ILE A CA 1
ATOM 1499 C C . ILE A 1 186 ? 15.628 1.781 -16.845 1.00 94.00 186 ILE A C 1
ATOM 1501 O O . ILE A 1 186 ? 16.500 2.646 -16.873 1.00 94.00 186 ILE A O 1
ATOM 1505 N N . ASP A 1 187 ? 15.561 0.797 -17.745 1.00 95.44 187 ASP A N 1
ATOM 1506 C CA . ASP A 1 187 ? 16.575 0.609 -18.788 1.00 95.44 187 ASP A CA 1
ATOM 1507 C C . AS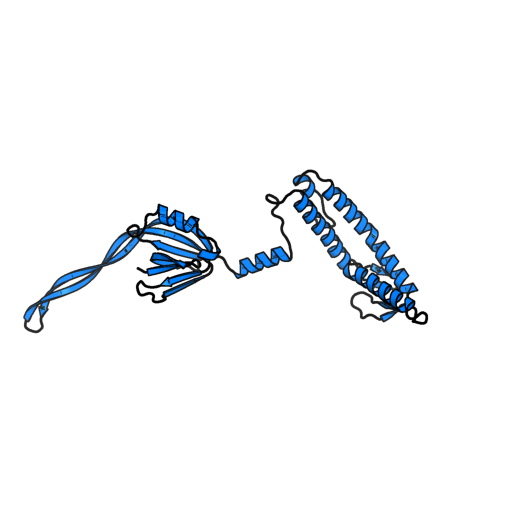P A 1 187 ? 16.623 1.809 -19.755 1.00 95.44 187 ASP A C 1
ATOM 1509 O O . ASP A 1 187 ? 17.693 2.317 -20.085 1.00 95.44 187 ASP A O 1
ATOM 1513 N N . ARG A 1 188 ? 15.460 2.307 -20.197 1.00 94.94 188 ARG A N 1
ATOM 1514 C CA . ARG A 1 188 ? 15.365 3.446 -21.132 1.00 94.94 188 ARG A CA 1
ATOM 1515 C C . ARG A 1 188 ? 15.770 4.777 -20.494 1.00 94.94 188 ARG A C 1
ATOM 1517 O O . ARG A 1 188 ? 16.369 5.623 -21.166 1.00 94.94 188 ARG A O 1
ATOM 1524 N N . ASP A 1 189 ? 15.473 4.966 -19.210 1.00 95.94 189 ASP A N 1
ATOM 1525 C CA . ASP A 1 189 ? 15.936 6.120 -18.440 1.00 95.94 189 ASP A CA 1
ATOM 1526 C C . ASP A 1 189 ? 17.465 6.083 -18.308 1.00 95.94 189 ASP A C 1
ATOM 1528 O O . ASP A 1 189 ? 18.123 7.100 -18.532 1.00 95.94 189 ASP A O 1
ATOM 1532 N N . GLU A 1 190 ? 18.047 4.913 -18.023 1.00 95.56 190 GLU A N 1
ATOM 1533 C CA . GLU A 1 190 ? 19.499 4.735 -17.975 1.00 95.56 190 GLU A CA 1
ATOM 1534 C C . GLU A 1 190 ? 20.146 5.016 -19.342 1.00 95.56 190 GLU A C 1
ATOM 1536 O O . GLU A 1 190 ? 21.127 5.759 -19.406 1.00 95.56 190 GLU A O 1
ATOM 1541 N N . MET A 1 191 ? 19.565 4.526 -20.448 1.00 95.50 191 MET A N 1
ATOM 1542 C CA . MET A 1 191 ? 20.041 4.855 -21.802 1.00 95.50 191 MET A CA 1
ATOM 1543 C C . MET A 1 191 ? 20.065 6.369 -22.030 1.00 95.50 191 MET A C 1
ATOM 1545 O O . MET A 1 191 ? 21.064 6.929 -22.489 1.00 95.50 191 MET A O 1
ATOM 1549 N N . SER A 1 192 ? 18.972 7.043 -21.675 1.00 94.88 192 SER A N 1
ATOM 1550 C CA . SER A 1 192 ? 18.834 8.490 -21.842 1.00 94.88 192 SER A CA 1
ATOM 1551 C C . SER A 1 192 ? 19.872 9.254 -21.011 1.00 94.88 192 SER A C 1
ATOM 1553 O O . SER A 1 192 ? 20.484 10.205 -21.501 1.00 94.88 192 SER A O 1
ATOM 1555 N N . GLN A 1 193 ? 20.126 8.813 -19.774 1.00 95.69 193 GLN A N 1
ATOM 1556 C CA . GLN A 1 193 ? 21.146 9.384 -18.889 1.00 95.69 193 GLN A CA 1
ATOM 1557 C C . GLN A 1 193 ? 22.567 9.186 -19.431 1.00 95.69 193 GLN A C 1
ATOM 1559 O O . GLN A 1 193 ? 23.349 10.138 -19.434 1.00 95.69 193 GLN A O 1
ATOM 1564 N N . GLN A 1 194 ? 22.902 7.990 -19.929 1.00 94.81 194 GLN A N 1
ATOM 1565 C CA . GLN A 1 194 ? 24.217 7.714 -20.524 1.00 94.81 194 GLN A CA 1
ATOM 1566 C C . GLN A 1 194 ? 24.465 8.582 -21.758 1.00 94.81 194 GLN A C 1
ATOM 1568 O O . GLN A 1 194 ? 25.546 9.157 -21.909 1.00 94.81 194 GLN A O 1
ATOM 1573 N N . TYR A 1 195 ? 23.453 8.736 -22.614 1.00 94.88 195 TYR A N 1
ATOM 1574 C CA . TYR A 1 195 ? 23.570 9.586 -23.792 1.00 94.88 195 TYR A CA 1
ATOM 1575 C C . TYR A 1 195 ? 23.729 11.062 -23.423 1.00 94.88 195 TYR A C 1
ATOM 1577 O O . TYR A 1 195 ? 24.598 11.743 -23.964 1.00 94.88 195 TYR A O 1
ATOM 1585 N N . LEU A 1 196 ? 22.946 11.557 -22.459 1.00 95.62 196 LEU A N 1
ATOM 1586 C CA . LEU A 1 196 ? 23.065 12.933 -21.980 1.00 95.62 196 LEU A CA 1
ATOM 1587 C C . LEU A 1 196 ? 24.450 13.208 -21.376 1.00 95.62 196 LEU A C 1
ATOM 1589 O O . LEU A 1 196 ? 25.05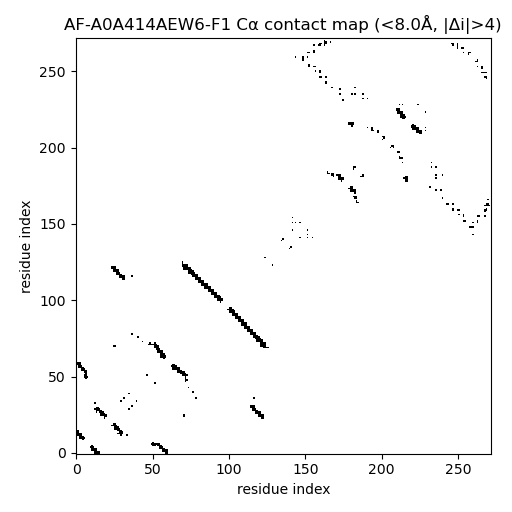4 14.238 -21.672 1.00 95.62 196 LEU A O 1
ATOM 1593 N N . ALA A 1 197 ? 24.975 12.283 -20.569 1.00 94.25 197 ALA A N 1
ATOM 1594 C CA . ALA A 1 197 ? 26.311 12.396 -19.990 1.00 94.25 197 ALA A CA 1
ATOM 1595 C C . ALA A 1 197 ? 27.397 12.463 -21.075 1.00 94.25 197 ALA A C 1
ATOM 1597 O O . ALA A 1 197 ? 28.311 13.286 -20.987 1.00 94.25 197 ALA A O 1
ATOM 1598 N N . TYR A 1 198 ? 27.269 11.650 -22.126 1.00 95.38 198 TYR A N 1
ATOM 1599 C CA . TYR A 1 198 ? 28.145 11.713 -23.291 1.00 95.38 198 TYR A CA 1
ATOM 1600 C C . TYR A 1 198 ? 28.068 13.073 -24.004 1.00 95.38 198 TYR A C 1
ATOM 1602 O O . TYR A 1 198 ? 29.106 13.697 -24.228 1.00 95.38 198 TYR A O 1
ATOM 1610 N N . GLN A 1 199 ? 26.861 13.574 -24.285 1.00 95.38 199 GLN A N 1
ATOM 1611 C CA . GLN A 1 199 ? 26.662 14.860 -24.963 1.00 95.38 199 GLN A CA 1
ATOM 1612 C C . GLN A 1 199 ? 27.258 16.027 -24.161 1.00 95.38 199 GLN A C 1
ATOM 1614 O O . GLN A 1 199 ? 27.932 16.891 -24.723 1.00 95.38 199 GLN A O 1
ATOM 1619 N N . LEU A 1 200 ? 27.070 16.030 -22.837 1.00 96.50 200 LEU A N 1
ATOM 1620 C CA . LEU A 1 200 ? 27.668 17.020 -21.937 1.00 96.50 200 LEU A CA 1
ATOM 1621 C C . LEU A 1 200 ? 29.199 16.937 -21.939 1.00 96.50 200 LEU A C 1
ATOM 1623 O O . LEU A 1 200 ? 29.871 17.965 -22.034 1.00 96.50 200 LEU A O 1
ATOM 1627 N N . ASN A 1 201 ? 29.760 15.726 -21.880 1.00 94.94 201 ASN A N 1
ATOM 1628 C CA . ASN A 1 201 ? 31.207 15.540 -21.934 1.00 94.94 201 ASN A CA 1
ATOM 1629 C C . ASN A 1 201 ? 31.784 16.030 -23.268 1.00 94.94 201 ASN A C 1
ATOM 1631 O O . ASN A 1 201 ? 32.790 16.727 -23.266 1.00 94.94 201 ASN A O 1
ATOM 1635 N N . LYS A 1 202 ? 31.129 15.740 -24.396 1.00 94.31 202 LYS A N 1
ATOM 1636 C CA . LYS A 1 202 ? 31.547 16.222 -25.720 1.00 94.31 202 LYS A CA 1
ATOM 1637 C C . LYS A 1 202 ? 31.484 17.735 -25.868 1.00 94.31 202 LYS A C 1
ATOM 1639 O O . LYS A 1 202 ? 32.364 18.313 -26.498 1.00 94.31 202 LYS A O 1
ATOM 1644 N N . ALA A 1 203 ? 30.481 18.376 -25.273 1.00 95.75 203 ALA A N 1
ATOM 1645 C CA . ALA A 1 203 ? 30.353 19.830 -25.302 1.00 95.75 203 ALA A CA 1
ATOM 1646 C C . ALA A 1 203 ? 31.515 20.538 -24.580 1.00 95.75 203 ALA A C 1
ATOM 1648 O O . ALA A 1 203 ? 31.937 21.611 -25.005 1.00 95.75 203 ALA A O 1
ATOM 1649 N N . ILE A 1 204 ? 32.041 19.939 -23.506 1.00 96.56 204 ILE A N 1
ATOM 1650 C CA . ILE A 1 204 ? 33.132 20.508 -22.695 1.00 96.56 204 ILE A CA 1
ATOM 1651 C C . ILE A 1 204 ? 34.506 20.029 -23.188 1.00 96.56 204 ILE A C 1
ATOM 1653 O O . ILE A 1 204 ? 35.476 20.784 -23.165 1.00 96.56 204 ILE A O 1
ATOM 1657 N N . ASN A 1 205 ? 34.581 18.790 -23.673 1.00 95.62 205 ASN A N 1
ATOM 1658 C CA . ASN A 1 205 ? 35.783 18.126 -24.161 1.00 95.62 205 ASN A CA 1
ATOM 1659 C C . ASN A 1 205 ? 35.552 17.644 -25.607 1.00 95.62 205 ASN A C 1
ATOM 1661 O O . ASN A 1 205 ? 35.249 16.466 -25.815 1.00 95.62 205 ASN A O 1
ATOM 1665 N N . PRO A 1 206 ? 35.732 18.505 -26.629 1.00 93.31 206 PRO A N 1
ATOM 1666 C CA . PRO A 1 206 ? 35.446 18.149 -28.025 1.00 93.31 206 PRO A CA 1
ATOM 1667 C C . PRO A 1 206 ? 36.220 16.922 -28.535 1.00 93.31 206 PRO A C 1
ATOM 1669 O O . PRO A 1 206 ? 35.736 16.190 -29.396 1.00 93.31 206 PRO A O 1
ATOM 1672 N N . ASN A 1 207 ? 37.401 16.672 -27.959 1.00 94.31 207 ASN A N 1
ATOM 1673 C CA . ASN A 1 207 ? 38.279 15.546 -28.291 1.00 94.31 207 ASN A CA 1
ATOM 1674 C C . ASN A 1 207 ? 38.008 14.280 -27.458 1.00 94.31 207 ASN A C 1
ATOM 1676 O O . ASN A 1 207 ? 38.776 13.326 -27.555 1.00 94.31 207 ASN A O 1
ATOM 1680 N N . ALA A 1 208 ? 36.979 14.264 -26.602 1.00 91.75 208 ALA A N 1
ATOM 1681 C CA . ALA A 1 208 ? 36.589 13.051 -25.885 1.00 91.75 208 ALA A CA 1
ATOM 1682 C C . ALA A 1 208 ? 36.277 11.919 -26.877 1.00 91.75 208 ALA A C 1
ATOM 1684 O O . ALA A 1 208 ? 35.849 12.175 -27.999 1.00 91.75 208 ALA A O 1
ATOM 1685 N N . GLU A 1 209 ? 36.471 10.665 -26.482 1.00 91.94 209 GLU A N 1
ATOM 1686 C CA . GLU A 1 209 ? 36.144 9.523 -27.342 1.00 91.94 209 GLU A CA 1
ATOM 1687 C C . GLU A 1 209 ? 34.624 9.401 -27.567 1.00 91.94 209 GLU A C 1
ATOM 1689 O O . GLU A 1 209 ? 33.827 9.707 -26.677 1.00 91.94 209 GLU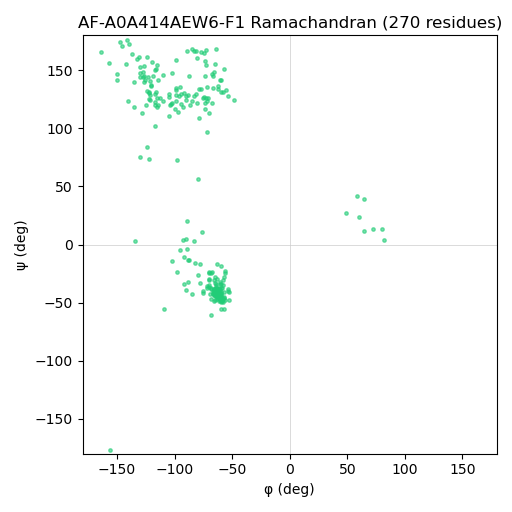 A O 1
ATOM 1694 N N . ASP A 1 210 ? 34.212 8.937 -28.754 1.00 94.94 210 ASP A N 1
ATOM 1695 C CA . ASP A 1 210 ? 32.807 8.671 -29.115 1.00 94.94 210 ASP A CA 1
ATOM 1696 C C . ASP A 1 210 ? 32.324 7.330 -28.548 1.00 94.94 210 ASP A C 1
ATOM 1698 O O . ASP A 1 210 ? 31.877 6.437 -29.276 1.00 94.94 210 ASP A O 1
ATOM 1702 N N . ILE A 1 211 ? 32.437 7.184 -27.228 1.00 94.31 211 ILE A N 1
ATOM 1703 C CA . ILE A 1 211 ? 32.059 5.974 -26.503 1.00 94.31 211 ILE A CA 1
ATOM 1704 C C . ILE A 1 211 ? 31.118 6.275 -25.340 1.00 94.31 211 ILE A C 1
ATOM 1706 O O . ILE A 1 211 ? 31.217 7.297 -24.660 1.00 94.31 211 ILE A O 1
ATOM 1710 N N . VAL A 1 212 ? 30.246 5.314 -25.068 1.00 95.94 212 VAL A N 1
ATOM 1711 C CA . VAL A 1 212 ? 29.421 5.241 -23.862 1.00 95.94 212 VAL A CA 1
ATOM 1712 C C . VAL A 1 212 ? 29.659 3.915 -23.156 1.00 95.94 212 VAL A C 1
ATOM 1714 O O . VAL A 1 212 ? 30.171 2.958 -23.741 1.00 95.94 212 VAL A O 1
ATOM 1717 N N . LYS A 1 213 ? 29.300 3.842 -21.875 1.00 93.62 213 LYS A N 1
ATOM 1718 C CA . LYS A 1 213 ? 29.329 2.587 -21.122 1.00 93.62 213 LYS A CA 1
ATOM 1719 C C . LYS A 1 213 ? 27.929 2.000 -21.123 1.00 93.62 213 LYS A C 1
ATOM 1721 O O . LYS A 1 213 ? 27.031 2.575 -20.521 1.00 93.62 213 LYS A O 1
ATOM 1726 N N . TRP A 1 214 ? 27.763 0.857 -21.779 1.00 96.69 214 TRP A N 1
ATOM 1727 C CA . TRP A 1 214 ? 26.465 0.198 -21.891 1.00 96.69 214 TRP A CA 1
ATOM 1728 C C . TRP A 1 214 ? 26.560 -1.312 -21.688 1.00 96.69 214 TRP A C 1
ATOM 1730 O O . TRP A 1 214 ? 27.656 -1.876 -21.732 1.00 96.69 214 TRP A O 1
ATOM 1740 N N . HIS A 1 215 ? 25.429 -1.971 -21.438 1.00 96.25 215 HIS A N 1
ATOM 1741 C CA . HIS A 1 215 ? 25.382 -3.403 -21.161 1.00 96.25 215 HIS A CA 1
ATOM 1742 C C . HIS A 1 215 ? 24.162 -4.100 -21.771 1.00 96.25 215 HIS A C 1
ATOM 1744 O O . HIS A 1 215 ? 23.110 -3.509 -21.995 1.00 96.25 215 HIS A O 1
ATOM 1750 N N . SER A 1 216 ? 24.310 -5.405 -22.003 1.00 96.81 216 SER A N 1
ATOM 1751 C CA . SER A 1 216 ? 23.183 -6.329 -22.163 1.00 96.81 216 SER A CA 1
ATOM 1752 C C . SER A 1 216 ? 22.630 -6.752 -20.795 1.00 96.81 216 SER A C 1
ATOM 1754 O O . SER A 1 216 ? 23.272 -6.554 -19.756 1.00 96.81 216 SER A O 1
ATOM 1756 N N . LYS A 1 217 ? 21.445 -7.361 -20.762 1.00 93.81 217 LYS A N 1
ATOM 1757 C CA . LYS A 1 217 ? 20.786 -7.787 -19.520 1.00 93.81 217 LYS A CA 1
ATOM 1758 C C . LYS A 1 217 ? 21.668 -8.758 -18.723 1.00 93.81 217 LYS A C 1
ATOM 1760 O O . LYS A 1 217 ? 22.200 -9.718 -19.273 1.00 93.81 217 LYS A O 1
ATOM 1765 N N . GLY A 1 218 ? 21.826 -8.497 -17.423 1.00 91.62 218 GLY A N 1
ATOM 1766 C CA . GLY A 1 218 ? 22.617 -9.339 -16.514 1.00 91.62 218 GLY A CA 1
ATOM 1767 C C . GLY A 1 218 ? 24.138 -9.255 -16.701 1.00 91.62 218 GLY A C 1
ATOM 1768 O O . GLY A 1 218 ? 24.862 -10.090 -16.164 1.00 91.62 218 GLY A O 1
ATOM 1769 N N . THR A 1 219 ? 24.638 -8.269 -17.452 1.00 94.44 219 THR A N 1
ATOM 1770 C CA . THR A 1 219 ? 26.077 -8.080 -17.700 1.00 94.44 219 THR A CA 1
ATOM 1771 C C . THR A 1 219 ? 26.560 -6.726 -17.191 1.00 94.44 219 THR A C 1
ATOM 1773 O O . THR A 1 219 ? 25.773 -5.798 -17.041 1.00 94.44 219 THR A O 1
ATOM 1776 N N . LYS A 1 220 ? 27.864 -6.608 -16.917 1.00 93.62 220 LYS A N 1
ATOM 1777 C CA . LYS A 1 220 ? 28.490 -5.330 -16.547 1.00 93.62 220 LYS A CA 1
ATOM 1778 C C . LYS A 1 220 ? 28.607 -4.397 -17.756 1.00 93.62 220 LYS A C 1
ATOM 1780 O O . LYS A 1 220 ? 28.760 -4.873 -18.879 1.00 93.62 220 LYS A O 1
ATOM 1785 N N . CYS A 1 221 ? 28.656 -3.089 -17.509 1.00 94.50 221 CYS A N 1
ATOM 1786 C CA . CYS A 1 221 ? 28.880 -2.101 -18.562 1.00 94.50 221 CYS A CA 1
ATOM 1787 C C . CYS A 1 221 ? 30.243 -2.274 -19.238 1.00 94.50 221 CYS A C 1
ATOM 1789 O O . CYS A 1 221 ? 31.276 -2.435 -18.580 1.00 94.50 221 CYS A O 1
ATOM 1791 N N . THR A 1 222 ? 30.238 -2.178 -20.561 1.00 94.75 222 THR A N 1
ATOM 1792 C CA . THR A 1 222 ? 31.420 -2.191 -21.420 1.00 94.75 222 THR A CA 1
ATOM 1793 C C . THR A 1 222 ? 31.418 -0.966 -22.332 1.00 94.75 222 THR A C 1
ATOM 1795 O O . THR A 1 222 ? 30.342 -0.437 -22.623 1.00 94.75 222 THR A O 1
ATOM 1798 N N . PRO A 1 223 ? 32.590 -0.497 -22.792 1.00 95.94 223 PRO A N 1
ATOM 1799 C CA . PRO A 1 223 ? 32.654 0.529 -23.825 1.00 95.94 223 PRO A CA 1
ATOM 1800 C C . PRO A 1 223 ? 31.881 0.096 -25.077 1.00 95.94 223 PRO A C 1
ATOM 1802 O O . PRO A 1 223 ? 32.036 -1.033 -25.541 1.00 95.94 223 PRO A O 1
ATOM 1805 N N . MET A 1 224 ? 31.055 0.993 -25.600 1.00 96.62 224 MET A N 1
ATOM 1806 C CA . MET A 1 224 ? 30.275 0.841 -26.825 1.00 96.62 224 MET A CA 1
ATOM 1807 C C . MET A 1 224 ? 30.395 2.136 -27.622 1.00 96.62 224 MET A C 1
ATOM 1809 O O . MET A 1 224 ? 30.366 3.216 -27.027 1.00 96.62 224 MET A O 1
ATOM 1813 N N . SER A 1 225 ? 30.533 2.053 -28.947 1.00 97.00 225 SER A N 1
ATOM 1814 C CA . SER A 1 225 ? 30.567 3.269 -29.761 1.00 97.00 225 SER A CA 1
ATOM 1815 C C . SER A 1 225 ? 29.220 3.993 -29.705 1.00 97.00 225 SER A C 1
ATOM 1817 O O . SER A 1 225 ? 28.160 3.371 -29.606 1.00 97.00 225 SER A O 1
ATOM 1819 N N . VAL A 1 226 ? 29.235 5.321 -29.799 1.00 96.44 226 VAL A N 1
ATOM 1820 C CA . VAL A 1 226 ? 28.005 6.132 -29.783 1.00 96.44 226 VAL A CA 1
ATOM 1821 C C . VAL A 1 226 ? 27.063 5.759 -30.930 1.00 96.44 226 VAL A C 1
ATOM 1823 O O . VAL A 1 226 ? 25.846 5.781 -30.748 1.00 96.44 226 VAL A O 1
ATOM 1826 N N . LEU A 1 227 ? 27.597 5.370 -32.092 1.00 95.69 227 LEU A N 1
ATOM 1827 C CA . LEU A 1 227 ? 26.793 4.925 -33.233 1.00 95.69 227 LEU A CA 1
ATOM 1828 C C . LEU A 1 227 ? 26.046 3.618 -32.930 1.00 95.69 227 LEU A C 1
ATOM 1830 O O . LEU A 1 227 ? 24.837 3.533 -33.158 1.00 95.69 227 LEU A O 1
ATOM 1834 N N . GLU A 1 228 ? 26.744 2.614 -32.392 1.00 96.44 228 GLU A N 1
ATOM 1835 C CA . GLU A 1 228 ? 26.131 1.339 -31.993 1.00 96.44 228 GLU A CA 1
ATOM 1836 C C . GLU A 1 228 ? 25.091 1.554 -30.895 1.00 96.44 228 GLU A C 1
ATOM 1838 O O . GLU A 1 228 ? 23.974 1.047 -30.993 1.00 96.44 228 GLU A O 1
ATOM 1843 N N . PHE A 1 229 ? 25.428 2.365 -29.891 1.00 97.44 229 PHE A N 1
ATOM 1844 C CA . PHE A 1 229 ? 24.523 2.697 -28.801 1.00 97.44 229 PHE A CA 1
ATOM 1845 C C . PHE A 1 229 ? 23.260 3.409 -29.291 1.00 97.44 229 PHE A C 1
ATOM 1847 O O . PHE A 1 229 ? 22.157 3.041 -28.897 1.00 97.44 229 PHE A O 1
ATOM 1854 N N . SER A 1 230 ? 23.398 4.396 -30.180 1.00 95.88 230 SER A N 1
ATOM 1855 C CA . SER A 1 230 ? 22.254 5.143 -30.722 1.00 95.88 230 SER A CA 1
ATOM 1856 C C . SER A 1 230 ? 21.355 4.246 -31.571 1.00 95.88 230 SER A C 1
ATOM 1858 O O . SER A 1 230 ? 20.132 4.334 -31.488 1.00 95.88 230 SER A O 1
ATOM 1860 N N . THR A 1 231 ? 21.949 3.334 -32.346 1.00 97.62 231 THR A N 1
ATOM 1861 C CA . THR A 1 231 ? 21.197 2.345 -33.134 1.00 97.62 231 THR A CA 1
ATOM 1862 C C . THR A 1 231 ? 20.426 1.389 -32.222 1.00 97.62 231 THR A C 1
ATOM 1864 O O . THR A 1 231 ? 19.244 1.135 -32.452 1.00 97.62 231 THR A O 1
ATOM 1867 N N . LEU A 1 232 ? 21.059 0.919 -31.142 1.00 98.00 232 LEU A N 1
ATOM 1868 C CA . LEU A 1 232 ? 20.405 0.099 -30.126 1.00 98.00 232 LEU A CA 1
ATOM 1869 C C . LEU A 1 232 ? 19.274 0.861 -29.419 1.00 98.00 232 LEU A C 1
ATOM 1871 O O . LEU A 1 232 ? 18.193 0.307 -29.251 1.00 98.00 232 LEU A O 1
ATOM 1875 N N . ALA A 1 233 ? 19.487 2.123 -29.038 1.00 96.94 233 ALA A N 1
ATOM 1876 C CA . ALA A 1 233 ? 18.472 2.954 -28.387 1.00 96.94 233 ALA A CA 1
ATOM 1877 C C . ALA A 1 233 ? 17.229 3.130 -29.269 1.00 96.94 233 ALA A C 1
ATOM 1879 O O . ALA A 1 233 ? 16.104 2.983 -28.794 1.00 96.94 233 ALA A O 1
ATOM 1880 N N . LEU A 1 234 ? 17.426 3.369 -30.569 1.00 97.25 234 LEU A N 1
ATOM 1881 C CA . LEU A 1 234 ? 16.335 3.445 -31.541 1.00 97.25 234 LEU A CA 1
ATOM 1882 C C . LEU A 1 234 ? 15.619 2.101 -31.713 1.00 97.25 234 LEU A C 1
ATOM 1884 O O . LEU A 1 234 ? 14.396 2.078 -31.830 1.00 97.25 234 LEU A O 1
ATOM 1888 N N . ALA A 1 235 ? 16.347 0.982 -31.690 1.00 98.31 235 ALA A N 1
ATOM 1889 C CA . ALA A 1 235 ? 15.743 -0.347 -31.744 1.00 98.31 235 ALA A CA 1
ATOM 1890 C C . ALA A 1 235 ? 14.920 -0.662 -30.484 1.00 98.31 235 ALA A C 1
ATOM 1892 O O . ALA A 1 235 ? 13.825 -1.207 -30.599 1.00 98.31 235 ALA A O 1
ATOM 1893 N N . VAL A 1 236 ? 15.406 -0.281 -29.297 1.00 97.94 236 VAL A N 1
ATOM 1894 C CA . VAL A 1 236 ? 14.653 -0.376 -28.036 1.00 97.94 236 VAL A CA 1
ATOM 1895 C C . VAL A 1 236 ? 13.385 0.472 -28.113 1.00 97.94 236 VAL A C 1
ATOM 1897 O O . VAL A 1 236 ? 12.308 -0.042 -27.824 1.00 97.94 236 VAL A O 1
ATOM 1900 N N . TYR A 1 237 ? 13.486 1.725 -28.569 1.00 96.56 237 TYR A N 1
ATOM 1901 C CA . TYR A 1 237 ? 12.328 2.603 -28.754 1.00 96.56 237 TYR A CA 1
ATOM 1902 C C . TYR A 1 237 ? 11.290 1.969 -29.690 1.00 96.56 237 TYR A C 1
ATOM 1904 O O . TYR A 1 237 ? 10.151 1.742 -29.283 1.00 96.56 237 TYR A O 1
ATOM 1912 N N . ALA A 1 238 ? 11.707 1.586 -30.900 1.00 97.75 238 ALA A N 1
ATOM 1913 C CA . ALA A 1 238 ? 10.840 0.976 -31.906 1.00 97.75 238 ALA A CA 1
ATOM 1914 C C . ALA A 1 238 ? 10.211 -0.345 -31.433 1.00 97.75 238 ALA A C 1
ATOM 1916 O O . ALA A 1 238 ? 9.074 -0.646 -31.786 1.00 97.75 238 ALA A O 1
ATOM 1917 N N . TYR A 1 239 ? 10.929 -1.127 -30.622 1.00 98.00 239 TYR A N 1
ATOM 1918 C CA . TYR A 1 239 ? 10.399 -2.341 -30.007 1.00 98.00 239 TYR A CA 1
ATOM 1919 C C . TYR A 1 239 ? 9.299 -2.040 -28.982 1.00 98.00 239 TYR A C 1
ATOM 1921 O O . TYR A 1 239 ? 8.300 -2.756 -28.927 1.00 98.00 239 TYR A O 1
ATOM 1929 N N . THR A 1 240 ? 9.479 -1.000 -28.161 1.00 97.06 240 THR A N 1
ATOM 1930 C CA . THR A 1 240 ? 8.519 -0.642 -27.106 1.00 97.06 240 THR A CA 1
ATOM 1931 C C . THR A 1 240 ? 7.304 0.132 -27.611 1.00 97.06 240 THR A C 1
ATOM 1933 O O . THR A 1 240 ? 6.246 0.046 -26.991 1.00 97.06 240 THR A O 1
ATOM 1936 N N . GLU A 1 241 ? 7.437 0.855 -28.725 1.00 96.56 241 GLU A N 1
ATOM 1937 C CA . GLU A 1 241 ? 6.432 1.805 -29.218 1.00 96.56 241 GLU A CA 1
ATOM 1938 C C . GLU A 1 241 ? 5.022 1.211 -29.361 1.00 96.56 241 GLU A C 1
ATOM 1940 O O . GLU A 1 241 ? 4.087 1.794 -28.813 1.00 96.56 241 GLU A O 1
ATOM 1945 N N . PRO A 1 242 ? 4.821 0.027 -29.980 1.00 97.25 242 PRO A N 1
ATOM 1946 C CA . PRO A 1 242 ? 3.474 -0.518 -30.151 1.00 97.25 242 PRO A CA 1
ATOM 1947 C C . PRO A 1 242 ? 2.745 -0.768 -28.823 1.00 97.25 242 PRO A C 1
ATOM 1949 O O . PRO A 1 242 ? 1.528 -0.628 -28.748 1.00 97.25 242 PRO A O 1
ATOM 1952 N N . TYR A 1 243 ? 3.484 -1.115 -27.765 1.00 96.75 243 TYR A N 1
ATOM 1953 C CA . TYR A 1 243 ? 2.908 -1.355 -26.442 1.00 96.75 243 TYR A CA 1
ATOM 1954 C C . TYR A 1 243 ? 2.582 -0.048 -25.712 1.00 96.75 243 TYR A C 1
ATOM 1956 O O . TYR A 1 243 ? 1.601 0.017 -24.969 1.00 96.75 243 TYR A O 1
ATOM 1964 N N . TYR A 1 244 ? 3.377 1.006 -25.933 1.00 95.31 244 TYR A N 1
ATOM 1965 C CA . TYR A 1 244 ? 3.041 2.342 -25.442 1.00 95.31 244 TYR A CA 1
ATOM 1966 C C . TYR A 1 244 ? 1.791 2.883 -26.126 1.00 95.31 244 TYR A C 1
ATOM 1968 O O . TYR A 1 244 ? 0.924 3.396 -25.427 1.00 95.31 244 TYR A O 1
ATOM 1976 N N . GLU A 1 245 ? 1.655 2.714 -27.440 1.00 96.88 245 GLU A N 1
ATOM 1977 C CA . GLU A 1 245 ? 0.456 3.118 -28.185 1.00 96.88 245 GLU A CA 1
ATOM 1978 C C . GLU A 1 245 ? -0.810 2.406 -27.680 1.00 96.88 245 GLU A C 1
ATOM 1980 O O . GLU A 1 245 ? -1.843 3.041 -27.442 1.00 96.88 245 GLU A O 1
ATOM 1985 N N . GLU A 1 246 ? -0.727 1.098 -27.411 1.00 96.50 246 GLU A N 1
ATOM 1986 C CA . GLU A 1 246 ? -1.822 0.349 -26.783 1.00 96.50 246 GLU A CA 1
ATOM 1987 C C . GLU A 1 246 ? -2.170 0.921 -25.396 1.00 96.50 246 GLU A C 1
ATOM 1989 O O . GLU A 1 246 ? -3.332 1.213 -25.104 1.00 96.50 246 GLU A O 1
ATOM 1994 N N . MET A 1 247 ? -1.162 1.156 -24.550 1.00 96.25 247 MET A N 1
ATOM 1995 C CA . MET A 1 247 ? -1.353 1.736 -23.219 1.00 96.25 247 MET A CA 1
ATOM 1996 C C . MET A 1 247 ? -1.960 3.148 -23.274 1.00 96.25 247 MET A C 1
ATOM 1998 O O . MET A 1 247 ? -2.827 3.458 -22.452 1.00 96.25 247 MET A O 1
ATOM 2002 N N . GLN A 1 248 ? -1.565 3.988 -24.239 1.00 97.44 248 GLN A N 1
ATOM 2003 C CA . GLN A 1 248 ? -2.136 5.328 -24.438 1.00 97.44 248 GLN A CA 1
ATOM 2004 C C . GLN A 1 248 ? -3.585 5.268 -24.932 1.00 97.44 248 GLN A C 1
ATOM 2006 O O . GLN A 1 248 ? -4.414 6.036 -24.449 1.00 97.44 248 GLN A O 1
ATOM 2011 N N . THR A 1 249 ? -3.922 4.322 -25.811 1.00 97.81 249 THR A N 1
ATOM 2012 C CA . THR A 1 249 ? -5.312 4.095 -26.245 1.00 97.81 249 THR A CA 1
ATOM 2013 C C . THR A 1 249 ? -6.202 3.740 -25.049 1.00 97.81 249 THR A C 1
ATOM 2015 O O . THR A 1 249 ? -7.286 4.295 -24.866 1.00 97.81 249 THR A O 1
ATOM 2018 N N . ILE A 1 250 ? -5.719 2.857 -24.168 1.00 98.00 250 ILE A N 1
ATOM 2019 C CA . ILE A 1 250 ? -6.426 2.494 -22.932 1.00 98.00 250 ILE A CA 1
ATOM 2020 C C . ILE A 1 250 ? -6.546 3.706 -21.996 1.00 98.00 250 ILE A C 1
ATOM 2022 O O . ILE A 1 250 ? -7.611 3.940 -21.424 1.00 98.00 250 ILE A O 1
ATOM 2026 N N . LYS A 1 251 ? -5.483 4.509 -21.858 1.00 97.81 251 LYS A N 1
ATOM 2027 C CA . LYS A 1 251 ? -5.507 5.751 -21.072 1.00 97.81 251 LYS A CA 1
ATOM 2028 C C . LYS A 1 251 ? -6.585 6.706 -21.566 1.00 97.81 251 LYS A C 1
ATOM 2030 O O . LYS A 1 251 ? -7.312 7.268 -20.752 1.00 97.81 251 LYS A O 1
ATOM 2035 N N . GLU A 1 252 ? -6.682 6.907 -22.875 1.00 98.19 252 GLU A N 1
ATOM 2036 C CA . GLU A 1 252 ? -7.692 7.779 -23.471 1.00 98.19 252 GLU A CA 1
ATOM 2037 C C . GLU A 1 252 ? -9.108 7.289 -23.146 1.00 98.19 252 GLU A C 1
ATOM 2039 O O . GLU A 1 252 ? -9.948 8.088 -22.723 1.00 98.19 252 GLU A O 1
ATOM 2044 N N . ALA A 1 253 ? -9.351 5.977 -23.233 1.00 98.06 253 ALA A N 1
ATOM 2045 C CA . ALA A 1 253 ? -10.622 5.379 -22.833 1.00 98.06 253 ALA A CA 1
ATOM 2046 C C . ALA A 1 253 ? -10.933 5.619 -21.343 1.00 98.06 253 ALA A C 1
ATOM 2048 O O . ALA A 1 253 ? -12.040 6.044 -21.010 1.00 98.06 253 ALA A O 1
ATOM 2049 N N . ILE A 1 254 ? -9.954 5.418 -20.447 1.00 97.75 254 ILE A N 1
ATOM 2050 C CA . ILE A 1 254 ? -10.112 5.657 -18.999 1.00 97.75 254 ILE A CA 1
ATOM 2051 C C . ILE A 1 254 ? -10.474 7.120 -18.739 1.00 97.75 254 ILE A C 1
ATOM 2053 O O . ILE A 1 254 ? -11.407 7.415 -17.992 1.00 97.75 254 ILE A O 1
ATOM 2057 N N . MET A 1 255 ? -9.750 8.049 -19.363 1.00 97.56 255 MET A N 1
ATOM 2058 C CA . MET A 1 255 ? -9.946 9.481 -19.136 1.00 97.56 255 MET A CA 1
ATOM 2059 C C . MET A 1 255 ? -11.270 9.989 -19.716 1.00 97.56 255 MET A C 1
ATOM 2061 O O . MET A 1 255 ? -11.867 10.902 -19.140 1.00 97.56 255 MET A O 1
ATOM 2065 N N . SER A 1 256 ? -11.764 9.363 -20.785 1.00 97.81 256 SER A N 1
ATOM 2066 C CA . SER A 1 256 ? -13.021 9.729 -21.451 1.00 97.81 256 SER A CA 1
ATOM 2067 C C . SER A 1 256 ? -14.277 9.155 -20.786 1.00 97.81 256 SER A C 1
ATOM 2069 O O . SER A 1 256 ? -15.371 9.647 -21.051 1.00 97.81 256 SER A O 1
ATOM 2071 N N . ALA A 1 257 ? -14.146 8.151 -19.913 1.00 98.00 257 ALA A N 1
ATOM 2072 C CA . ALA A 1 257 ? -15.278 7.548 -19.208 1.00 98.00 257 ALA A CA 1
ATOM 2073 C C . ALA A 1 257 ? -16.038 8.572 -18.340 1.00 98.00 257 ALA A C 1
ATOM 2075 O O . ALA A 1 257 ? -15.444 9.438 -17.696 1.00 98.00 257 ALA A O 1
ATOM 2076 N N . LEU A 1 258 ? -17.362 8.472 -18.290 1.00 97.69 258 LEU A N 1
ATOM 2077 C CA . LEU A 1 258 ? -18.246 9.390 -17.568 1.00 97.69 258 LEU A CA 1
ATOM 2078 C C . LEU A 1 258 ? -18.745 8.810 -16.242 1.00 97.69 258 LEU A C 1
ATOM 2080 O O . LEU A 1 258 ? -19.257 9.549 -15.402 1.00 97.69 258 LEU A O 1
ATOM 2084 N N . THR A 1 259 ? -18.585 7.502 -16.031 1.00 97.00 259 THR A N 1
ATOM 2085 C CA . THR A 1 259 ? -19.037 6.813 -14.817 1.00 97.00 259 THR A CA 1
ATOM 2086 C C . THR A 1 259 ? -17.963 5.892 -14.242 1.00 97.00 259 THR A C 1
ATOM 2088 O O . THR A 1 259 ? -17.031 5.479 -14.933 1.00 97.00 259 THR A O 1
ATOM 2091 N N . LYS A 1 260 ? -18.089 5.554 -12.951 1.00 93.62 260 LYS A N 1
ATOM 2092 C CA . LYS A 1 260 ? -17.187 4.589 -12.303 1.00 93.62 260 LYS A CA 1
ATOM 2093 C C . LYS A 1 260 ? -17.310 3.199 -12.930 1.00 93.62 260 LYS A C 1
ATOM 2095 O O . LYS A 1 260 ? -16.293 2.549 -13.141 1.00 93.62 260 LYS A O 1
ATOM 2100 N N . ASP A 1 261 ? -18.527 2.783 -13.273 1.00 95.06 261 ASP A N 1
ATOM 2101 C CA . ASP A 1 261 ? -18.787 1.485 -13.905 1.00 95.06 261 ASP A CA 1
ATOM 2102 C C . ASP A 1 261 ? -18.108 1.378 -15.275 1.00 95.06 261 ASP A C 1
ATOM 2104 O O . ASP A 1 261 ? -17.482 0.362 -15.578 1.00 95.06 261 ASP A O 1
ATOM 2108 N N . GLU A 1 262 ? -18.150 2.447 -16.077 1.00 96.94 262 GLU A N 1
ATOM 2109 C CA . GLU A 1 262 ? -17.416 2.512 -17.344 1.00 96.94 262 GLU A CA 1
ATOM 2110 C C . GLU A 1 262 ? -15.911 2.356 -17.119 1.00 96.94 262 GLU A C 1
ATOM 2112 O O . GLU A 1 262 ? -15.299 1.500 -17.754 1.00 96.94 262 GLU A O 1
ATOM 2117 N N . VAL A 1 263 ? -15.322 3.103 -16.176 1.00 95.25 263 VAL A N 1
ATOM 2118 C CA . VAL A 1 263 ? -13.888 2.999 -15.849 1.00 95.25 263 VAL A CA 1
ATOM 2119 C C . VAL A 1 263 ? -13.505 1.573 -15.441 1.00 95.25 263 VAL A C 1
ATOM 2121 O O . VAL A 1 263 ? -12.498 1.049 -15.914 1.00 95.25 263 VAL A O 1
ATOM 2124 N N . LEU A 1 264 ? -14.307 0.928 -14.592 1.00 92.31 264 LEU A N 1
ATOM 2125 C CA . LEU A 1 264 ? -14.049 -0.432 -14.106 1.00 92.31 264 LEU A CA 1
ATOM 2126 C C . LEU A 1 264 ? -14.227 -1.504 -15.189 1.00 92.31 264 LEU A C 1
ATOM 2128 O O . LEU A 1 264 ? -13.638 -2.578 -15.082 1.00 92.31 264 LEU A O 1
ATOM 2132 N N . SER A 1 265 ? -15.016 -1.225 -16.228 1.00 94.25 265 SER A N 1
ATOM 2133 C CA . SER A 1 265 ? -15.209 -2.137 -17.361 1.00 94.25 265 SER A CA 1
ATOM 2134 C C . SER A 1 265 ? -14.049 -2.124 -18.366 1.00 94.25 265 SER A C 1
ATOM 2136 O O . SER A 1 265 ? -13.921 -3.052 -19.171 1.00 94.25 265 SER A O 1
ATOM 2138 N N . ILE A 1 266 ? -13.194 -1.094 -18.329 1.00 95.12 266 ILE A N 1
ATOM 2139 C CA . ILE A 1 266 ? -12.061 -0.969 -19.245 1.00 95.12 266 ILE A CA 1
ATOM 2140 C C . ILE A 1 266 ? -10.991 -1.993 -18.876 1.00 95.12 266 ILE A C 1
ATOM 2142 O O . ILE A 1 266 ? -10.451 -2.012 -17.769 1.00 95.12 266 ILE A O 1
ATOM 2146 N N . LYS A 1 267 ? -10.637 -2.828 -19.853 1.00 93.38 267 LYS A N 1
ATOM 2147 C CA . LYS A 1 267 ? -9.523 -3.765 -19.726 1.00 93.38 267 LYS A CA 1
ATOM 2148 C C . LYS A 1 267 ? -8.209 -3.001 -19.817 1.00 93.38 267 LYS A C 1
ATOM 2150 O O . LYS A 1 267 ? -7.910 -2.409 -20.851 1.00 93.38 267 LYS A O 1
ATOM 2155 N N . ILE A 1 268 ? -7.434 -3.027 -18.738 1.00 91.81 268 ILE A N 1
ATOM 2156 C CA . ILE A 1 268 ? -6.095 -2.439 -18.728 1.00 91.81 268 ILE A CA 1
ATOM 2157 C C . ILE A 1 268 ? -5.066 -3.380 -19.356 1.00 91.81 268 ILE A C 1
ATOM 2159 O O . ILE A 1 268 ? -5.296 -4.589 -19.453 1.00 91.81 268 ILE A O 1
ATOM 2163 N N . PHE A 1 269 ? -3.923 -2.821 -19.759 1.00 90.56 269 PHE A N 1
ATOM 2164 C CA . PHE A 1 269 ? -2.884 -3.532 -20.495 1.00 90.56 269 PHE A CA 1
ATOM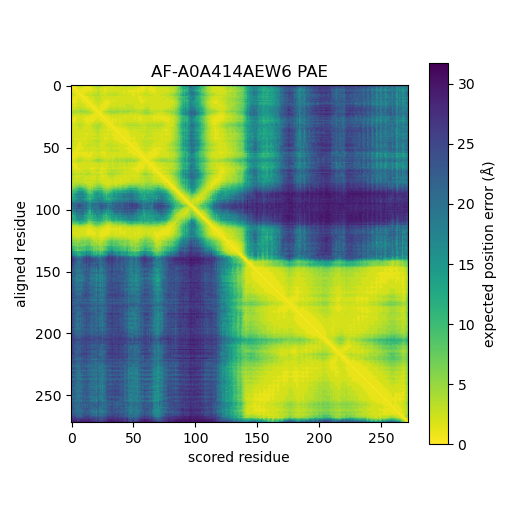 2165 C C . PHE A 1 269 ? -2.529 -4.874 -19.843 1.00 90.56 269 PHE A C 1
ATOM 2167 O O . PHE A 1 269 ? -2.172 -4.922 -18.667 1.00 90.56 269 PHE A O 1
ATOM 2174 N N . ASN A 1 270 ? -2.623 -5.965 -20.608 1.00 80.62 270 ASN A N 1
ATOM 2175 C CA . ASN A 1 270 ? -2.194 -7.318 -20.232 1.00 80.62 270 ASN A CA 1
ATOM 2176 C C . ASN A 1 270 ? -2.671 -7.826 -18.844 1.00 80.62 270 ASN A C 1
ATOM 2178 O O . ASN A 1 270 ? -2.014 -8.673 -18.232 1.00 80.62 270 ASN A O 1
ATOM 2182 N N . LYS A 1 271 ? -3.814 -7.332 -18.345 1.00 70.19 271 LYS A N 1
ATOM 2183 C CA . LYS A 1 271 ? -4.505 -7.862 -17.160 1.00 70.19 271 LYS A CA 1
ATOM 2184 C C . LYS A 1 271 ? -5.658 -8.757 -17.634 1.00 70.19 271 LYS A C 1
ATOM 2186 O O . LYS A 1 271 ? -6.541 -8.280 -18.345 1.00 70.19 271 LYS A O 1
ATOM 2191 N N . LEU A 1 272 ? -5.578 -10.054 -17.311 1.00 40.91 272 LEU A N 1
ATOM 2192 C CA . LEU A 1 272 ? -6.610 -11.063 -17.608 1.00 40.91 272 LEU A CA 1
ATOM 2193 C C . LEU A 1 272 ? -7.891 -10.804 -16.810 1.00 40.91 272 LEU A C 1
ATOM 2195 O O . LEU A 1 272 ? -7.763 -10.506 -15.600 1.00 40.91 272 LEU A O 1
#

Secondary structure (DSSP, 8-state):
-EEEE-TT--EEEESEEEEETTTTEEEEEE-TTTS-HHHHHHHHHT--HHHHSEEEEE-TT--EEEEEE---EEEEEEEEEEEEEEEEEEEEEEE-TTS-EEEEEEEEEEEEEEEEEEEEEEP--HHHHHHHHHHHHHS----TTTS-HHHHHHHHHHHHHHHHHHHHHHS-EE-TTS-EE--SHHHHHHHHHHHHHHHHHHHH-TTS-SEEEE--TTS--EEEEHHHHHHHHHHHHHHHHHHHHHHHHHHHHHHH--SHHHHHHSPPTT--

Mean predicted aligned error: 13.59 Å

pLDDT: mean 91.91, std 8.38, range [40.91, 98.31]

Sequence (272 aa):
MYNITFNNNHVLKIYDSLENKSTQTLVIRINPSDYLFSDIVSLFDNLTKDDLKRIIKTTPSAVHVTTYENYTDIMSRSIEKITVPVEKQEEIPSIGESGQDTTTTITTNEPQEIELITITLKYEDPTKVIVEQLNQQINPTIEIDKCSLDELKTFIQKQNSESLETFLEKKPLLYTDGKYYGVSKIDRDEMSQQYLAYQLNKAINPNAEDIVKWHSKGTKCTPMSVLEFSTLALAVYAYTEPYYEEMQTIKEAIMSALTKDEVLSIKIFNKL

Radius of gyration: 36.4 Å; Cα contacts (8 Å, |Δi|>4): 392; chains: 1; bounding box: 65×47×113 Å

Nearest PDB structures (foldseek):
  6sb3-assembly1_A  TM=4.022E-01  e=6.545E-01  Mus musculus
  6sb1-assembly1_A  TM=3.238E-01  e=1.343E+00  Mus musculus
  6sb4-assembly6_F  TM=3.663E-01  e=1.271E+00  Mus musculus
  8a1d-assembly1_D  TM=3.216E-01  e=2.090E+00  Mus musculus
  6sb1-assembly2_B  TM=2.628E-01  e=1.202E+00  Mus musculus